Protein 8Y9P (pdb70)

B-factor: mean 31.63, std 10.91, range [15.31, 88.26]

Nearest PDB structures (foldseek):
  8y9p-assembly1_A  TM=1.005E+00  e=5.099E-40  Micromonospora sp.
  6b52-assembly1_A  TM=8.805E-01  e=5.343E-17  Schistosoma haematobium
  5tiz-assembly1_A  TM=8.814E-01  e=1.251E-15  Schistosoma japonicum
  6b4y-assembly1_A  TM=8.999E-01  e=2.438E-15  Schistosoma mansoni
  8e5q-assembly1_A  TM=9.042E-01  e=1.111E-14  Schistosoma mansoni

Sequence (195 aa):
TSMEVIGVGFGRTGTASLRDALNILGMGPTYHTKEILRDPARLADWQAAVGGADVDWDQVFAGYRSTVDWPAAAFWRELVERYPEAKVILTVRDPVQWHRSCMRTIFMAYRDRRFGAFNEIFDGVFRRHFGDGPIQDEKYAVEVFEKHVRDVQECVPAERLLVYRVSEGWPTLCKFLGVGVPIVAFPHDNDQDAF

Structure (mmCIF, N/CA/C/O backbone):
data_8Y9P
#
_entry.id   8Y9P
#
_cell.length_a   86.760
_cell.length_b   86.760
_cell.length_c   63.740
_cell.angle_alpha   90.00
_cell.angle_beta   90.00
_cell.angle_gamma   120.00
#
_symmetry.space_group_name_H-M   'P 65'
#
loop_
_entity.id
_entity.type
_entity.pdbx_description
1 polymer SgdX2
2 non-polymer GLYCEROL
3 non-polymer "ADENOSINE-3'-5'-DIPHOSPHATE"
4 water water
#
loop_
_atom_site.group_PDB
_atom_site.id
_atom_site.type_symbol
_atom_site.label_atom_id
_atom_site.label_alt_id
_atom_site.label_comp_id
_atom_site.label_asym_id
_atom_site.label_entity_id
_atom_site.label_seq_id
_atom_site.pdbx_PDB_ins_code
_atom_site.Cartn_x
_atom_site.Cartn_y
_atom_site.Cartn_z
_atom_site.occupancy
_atom_site.B_iso_or_equiv
_atom_site.auth_seq_id
_atom_site.auth_comp_id
_atom_site.auth_asym_id
_atom_site.auth_atom_id
_atom_site.pdbx_PDB_model_num
ATOM 1 N N . THR A 1 2 ? 29.794 23.137 -18.838 1.00 68.12 -1 THR A N 1
ATOM 2 C CA . THR A 1 2 ? 28.987 23.150 -17.618 1.00 64.25 -1 THR A CA 1
ATOM 3 C C . THR A 1 2 ? 29.764 23.630 -16.389 1.00 63.11 -1 THR A C 1
ATOM 4 O O . THR A 1 2 ? 29.160 23.917 -15.342 1.00 62.93 -1 THR A O 1
ATOM 8 N N . SER A 1 3 ? 31.093 23.704 -16.536 1.00 61.68 0 SER A N 1
ATOM 9 C CA . SER A 1 3 ? 32.030 23.997 -15.452 1.00 59.08 0 SER A CA 1
ATOM 10 C C . SER A 1 3 ? 32.211 22.766 -14.561 1.00 54.67 0 SER A C 1
ATOM 11 O O . SER A 1 3 ? 33.347 22.371 -14.293 1.00 56.13 0 SER A O 1
ATOM 14 N N . MET A 1 4 ? 31.121 22.148 -14.113 1.00 42.46 1 MET A N 1
ATOM 15 C CA . MET A 1 4 ? 31.172 20.943 -13.289 1.00 34.05 1 MET A CA 1
ATOM 16 C C . MET A 1 4 ? 30.780 19.727 -14.104 1.00 32.76 1 MET A C 1
ATOM 17 O O . MET A 1 4 ? 29.669 19.662 -14.627 1.00 30.91 1 MET A O 1
ATOM 22 N N . GLU A 1 5 ? 31.647 18.730 -14.142 1.00 25.23 2 GLU A N 1
ATOM 23 C CA . GLU A 1 5 ? 31.337 17.503 -14.855 1.00 25.98 2 GLU A CA 1
ATOM 24 C C . GLU A 1 5 ? 30.551 16.520 -14.003 1.00 22.38 2 GLU A C 1
ATOM 25 O O . GLU A 1 5 ? 29.583 15.941 -14.480 1.00 22.45 2 GLU A O 1
ATOM 31 N N . VAL A 1 6 ? 31.007 16.258 -12.772 1.00 21.59 3 VAL A N 1
ATOM 32 C CA . VAL A 1 6 ? 30.407 15.220 -11.928 1.00 19.68 3 VAL A CA 1
ATOM 33 C C . VAL A 1 6 ? 30.290 15.786 -10.528 1.00 19.26 3 VAL A C 1
ATOM 34 O O . VAL A 1 6 ? 31.269 16.317 -9.990 1.00 18.92 3 VAL A O 1
ATOM 38 N N . ILE A 1 7 ? 29.112 15.613 -9.908 1.00 18.98 4 ILE A N 1
ATOM 39 C CA . ILE A 1 7 ? 28.910 15.957 -8.500 1.00 17.47 4 ILE A CA 1
ATOM 40 C C . ILE A 1 7 ? 28.663 14.661 -7.742 1.00 18.63 4 ILE A C 1
ATOM 41 O O . ILE A 1 7 ? 27.643 13.983 -7.952 1.00 19.12 4 ILE A O 1
ATOM 46 N N . GLY A 1 8 ? 29.586 14.314 -6.849 1.00 18.29 5 GLY A N 1
ATOM 47 C CA . GLY A 1 8 ? 29.356 13.165 -5.968 1.00 17.66 5 GLY A CA 1
ATOM 48 C C . GLY A 1 8 ? 28.546 13.667 -4.782 1.00 18.40 5 GLY A C 1
ATOM 49 O O . GLY A 1 8 ? 28.840 14.726 -4.205 1.00 20.59 5 GLY A O 1
ATOM 50 N N . VAL A 1 9 ? 27.484 12.939 -4.452 1.00 15.31 6 VAL A N 1
ATOM 51 C CA . VAL A 1 9 ? 26.595 13.352 -3.375 1.00 15.90 6 VAL A CA 1
ATOM 52 C C . VAL A 1 9 ? 26.462 12.280 -2.314 1.00 18.82 6 VAL A C 1
ATOM 53 O O . VAL A 1 9 ? 25.683 12.439 -1.376 1.00 19.65 6 VAL A O 1
ATOM 57 N N . GLY A 1 10 ? 27.260 11.224 -2.405 1.00 17.87 7 GLY A N 1
ATOM 58 C CA . GLY A 1 10 ? 27.345 10.261 -1.313 1.00 17.72 7 GLY A CA 1
ATOM 59 C C . GLY A 1 10 ? 28.081 10.842 -0.110 1.00 17.28 7 GLY A C 1
ATOM 60 O O . GLY A 1 10 ? 28.911 11.752 -0.205 1.00 19.41 7 GLY A O 1
ATOM 61 N N . PHE A 1 11 ? 27.787 10.270 1.050 1.00 18.35 8 PHE A N 1
ATOM 62 C CA . PHE A 1 11 ? 28.449 10.679 2.279 1.00 19.12 8 PHE A CA 1
ATOM 63 C C . PHE A 1 11 ? 29.921 10.211 2.290 1.00 19.12 8 PHE A C 1
ATOM 64 O O . PHE A 1 11 ? 30.341 9.307 1.540 1.00 19.56 8 PHE A O 1
ATOM 72 N N . GLY A 1 12 ? 30.705 10.775 3.200 1.00 18.25 9 GLY A N 1
ATOM 73 C CA . GLY A 1 12 ? 32.022 10.218 3.455 1.00 18.80 9 GLY A CA 1
ATOM 74 C C . GLY A 1 12 ? 31.947 8.788 3.958 1.00 20.94 9 GLY A C 1
ATOM 75 O O . GLY A 1 12 ? 30.942 8.353 4.496 1.00 21.53 9 GLY A O 1
ATOM 76 N N . ARG A 1 13 ? 33.037 8.038 3.724 1.00 20.45 10 ARG A N 1
ATOM 77 C CA . ARG A 1 13 ? 33.143 6.589 4.051 1.00 21.30 10 ARG A CA 1
ATOM 78 C C . ARG A 1 13 ? 32.214 5.760 3.177 1.00 21.28 10 ARG A C 1
ATOM 79 O O . ARG A 1 13 ? 31.715 4.719 3.592 1.00 21.43 10 ARG A O 1
ATOM 87 N N . THR A 1 14 ? 32.031 6.168 1.930 1.00 19.12 11 THR A N 1
ATOM 88 C CA . THR A 1 14 ? 31.349 5.333 0.945 1.00 18.85 11 THR A CA 1
ATOM 89 C C . THR A 1 14 ? 32.222 5.100 -0.279 1.00 19.85 11 THR A C 1
ATOM 90 O O . THR A 1 14 ? 31.707 4.845 -1.363 1.00 20.19 11 THR A O 1
ATOM 94 N N . GLY A 1 15 ? 33.538 5.210 -0.128 1.00 19.06 12 GLY A N 1
ATOM 95 C CA . GLY A 1 15 ? 34.461 5.022 -1.237 1.00 19.29 12 GLY A CA 1
ATOM 96 C C . GLY A 1 15 ? 34.780 6.296 -1.996 1.00 21.16 12 GLY A C 1
ATOM 97 O O . GLY A 1 15 ? 35.156 6.215 -3.174 1.00 20.63 12 GLY A O 1
ATOM 98 N N . THR A 1 16 ? 34.622 7.463 -1.368 1.00 19.05 13 THR A N 1
ATOM 99 C CA . THR A 1 16 ? 34.805 8.726 -2.091 1.00 18.29 13 THR A CA 1
ATOM 100 C C . THR A 1 16 ? 36.267 8.979 -2.507 1.00 18.14 13 THR A C 1
ATOM 101 O O . THR A 1 16 ? 36.467 9.594 -3.561 1.00 18.75 13 THR A O 1
ATOM 105 N N . ALA A 1 17 ? 37.275 8.554 -1.734 1.00 19.36 14 ALA A N 1
ATOM 106 C CA . ALA A 1 17 ? 38.658 8.740 -2.198 1.00 21.23 14 ALA A CA 1
ATOM 107 C C . ALA A 1 17 ? 38.914 7.920 -3.458 1.00 21.94 14 ALA A C 1
ATOM 108 O O . ALA A 1 17 ? 39.544 8.404 -4.421 1.00 19.79 14 ALA A O 1
ATOM 110 N N . SER A 1 18 ? 38.413 6.688 -3.499 1.00 20.73 15 SER A N 1
ATOM 111 C CA . SER A 1 18 ? 38.557 5.895 -4.716 1.00 21.32 15 SER A CA 1
ATOM 112 C C . SER A 1 18 ? 37.802 6.515 -5.877 1.00 19.24 15 SER A C 1
ATOM 113 O O . SER A 1 18 ? 38.310 6.512 -7.012 1.00 20.41 15 SER A O 1
ATOM 116 N N . LEU A 1 19 ? 36.586 7.018 -5.634 1.00 19.55 16 LEU A N 1
ATOM 117 C CA . LEU A 1 19 ? 35.826 7.645 -6.714 1.00 18.56 16 LEU A CA 1
ATOM 118 C C . LEU A 1 19 ? 36.547 8.899 -7.218 1.00 20.15 16 LEU A C 1
ATOM 119 O O . LEU A 1 19 ? 36.577 9.155 -8.429 1.00 20.42 16 LEU A O 1
ATOM 124 N N . ARG A 1 20 ? 37.151 9.670 -6.299 1.00 19.57 17 ARG A N 1
ATOM 125 C CA . ARG A 1 20 ? 37.972 10.818 -6.700 1.00 19.13 17 ARG A CA 1
ATOM 126 C C . ARG A 1 20 ? 39.088 10.372 -7.643 1.00 21.38 17 ARG A C 1
ATOM 127 O O . ARG A 1 20 ? 39.271 10.941 -8.734 1.00 20.43 17 ARG A O 1
ATOM 135 N N . ASP A 1 21 ? 39.821 9.334 -7.249 1.00 20.24 18 ASP A N 1
ATOM 136 C CA . ASP A 1 21 ? 40.926 8.853 -8.076 1.00 21.15 18 ASP A CA 1
ATOM 137 C C . ASP A 1 21 ? 40.411 8.346 -9.413 1.00 21.67 18 ASP A C 1
ATOM 138 O O . ASP A 1 21 ? 41.044 8.554 -10.454 1.00 21.70 18 ASP A O 1
ATOM 143 N N . ALA A 1 22 ? 39.244 7.691 -9.402 1.00 19.94 19 ALA A N 1
ATOM 144 C CA . ALA A 1 22 ? 38.713 7.139 -10.646 1.00 21.04 19 ALA A CA 1
ATOM 145 C C . ALA A 1 22 ? 38.281 8.249 -11.592 1.00 20.38 19 ALA A C 1
ATOM 146 O O . ALA A 1 22 ? 38.594 8.204 -12.797 1.00 21.11 19 ALA A O 1
ATOM 148 N N . LEU A 1 23 ? 37.587 9.265 -11.059 1.00 18.96 20 LEU A N 1
ATOM 149 C CA . LEU A 1 23 ? 37.197 10.398 -11.889 1.00 18.88 20 LEU A CA 1
ATOM 150 C C . LEU A 1 23 ? 38.417 11.099 -12.448 1.00 20.66 20 LEU A C 1
ATOM 151 O O . LEU A 1 23 ? 38.424 11.502 -13.610 1.00 20.68 20 LEU A O 1
ATOM 156 N N . ASN A 1 24 ? 39.469 11.234 -11.628 1.00 19.04 21 ASN A N 1
ATOM 157 C CA . ASN A 1 24 ? 40.706 11.838 -12.134 1.00 20.02 21 ASN A CA 1
ATOM 158 C C . ASN A 1 24 ? 41.302 11.036 -13.282 1.00 23.38 21 ASN A C 1
ATOM 159 O O . ASN A 1 24 ? 41.760 11.622 -14.276 1.00 22.54 21 ASN A O 1
ATOM 164 N N . ILE A 1 25 ? 41.351 9.698 -13.147 1.00 22.22 22 ILE A N 1
ATOM 165 C CA . ILE A 1 25 ? 41.885 8.846 -14.214 1.00 24.66 22 ILE A CA 1
ATOM 166 C C . ILE A 1 25 ? 41.070 9.017 -15.488 1.00 24.16 22 ILE A C 1
ATOM 167 O O . ILE A 1 25 ? 41.619 9.014 -16.602 1.00 26.26 22 ILE A O 1
ATOM 172 N N . LEU A 1 26 ? 39.746 9.153 -15.342 1.00 22.64 23 LEU A N 1
ATOM 173 C CA . LEU A 1 26 ? 38.851 9.295 -16.485 1.00 25.13 23 LEU A CA 1
ATOM 174 C C . LEU A 1 26 ? 38.852 10.703 -17.075 1.00 26.78 23 LEU A C 1
ATOM 175 O O . LEU A 1 26 ? 38.128 10.943 -18.045 1.00 27.77 23 LEU A O 1
ATOM 180 N N . GLY A 1 27 ? 39.676 11.620 -16.573 1.00 23.98 24 GLY A N 1
ATOM 181 C CA . GLY A 1 27 ? 39.752 12.939 -17.174 1.00 25.24 24 GLY A CA 1
ATOM 182 C C . GLY A 1 27 ? 38.632 13.870 -16.787 1.00 24.17 24 GLY A C 1
ATOM 183 O O . GLY A 1 27 ? 38.427 14.892 -17.457 1.00 23.20 24 GLY A O 1
ATOM 184 N N . MET A 1 28 ? 37.932 13.551 -15.710 1.00 22.04 25 MET A N 1
ATOM 185 C CA . MET A 1 28 ? 36.797 14.318 -15.205 1.00 20.96 25 MET A CA 1
ATOM 186 C C . MET A 1 28 ? 37.215 15.261 -14.094 1.00 21.59 25 MET A C 1
ATOM 187 O O . MET A 1 28 ? 36.384 16.032 -13.574 1.00 21.24 25 MET A O 1
ATOM 192 N N . GLY A 1 29 ? 38.494 15.257 -13.744 1.00 19.92 26 GLY A N 1
ATOM 193 C CA . GLY A 1 29 ? 39.006 16.082 -12.689 1.00 19.47 26 GLY A CA 1
ATOM 194 C C . GLY A 1 29 ? 39.576 17.388 -13.201 1.00 20.80 26 GLY A C 1
ATOM 195 O O . GLY A 1 29 ? 39.374 17.784 -14.354 1.00 21.56 26 GLY A O 1
ATOM 196 N N . PRO A 1 30 ? 40.340 18.080 -12.359 1.00 20.72 27 PRO A N 1
ATOM 197 C CA . PRO A 1 30 ? 40.661 17.724 -10.964 1.00 21.08 27 PRO A CA 1
ATOM 198 C C . PRO A 1 30 ? 39.436 17.605 -10.108 1.00 19.33 27 PRO A C 1
ATOM 199 O O . PRO A 1 30 ? 38.459 18.367 -10.279 1.00 18.59 27 PRO A O 1
ATOM 203 N N . THR A 1 31 ? 39.437 16.671 -9.153 1.00 18.52 28 THR A N 1
ATOM 204 C CA . THR A 1 31 ? 38.252 16.354 -8.360 1.00 17.53 28 THR A CA 1
ATOM 205 C C . THR A 1 31 ? 38.416 16.874 -6.943 1.00 19.78 28 THR A C 1
ATOM 206 O O . THR A 1 31 ? 39.418 16.563 -6.290 1.00 20.78 28 THR A O 1
ATOM 210 N N . TYR A 1 32 ? 37.440 17.687 -6.490 1.00 18.09 29 TYR A N 1
ATOM 211 C CA . TYR A 1 32 ? 37.467 18.210 -5.123 1.00 20.77 29 TYR A CA 1
ATOM 212 C C . TYR A 1 32 ? 37.129 17.079 -4.155 1.00 19.83 29 TYR A C 1
ATOM 213 O O . TYR A 1 32 ? 36.407 16.142 -4.489 1.00 20.56 29 TYR A O 1
ATOM 222 N N . HIS A 1 33 ? 37.653 17.186 -2.931 1.00 22.36 30 HIS A N 1
ATOM 223 C CA . HIS A 1 33 ? 37.477 16.130 -1.928 1.00 23.41 30 HIS A CA 1
ATOM 224 C C . HIS A 1 33 ? 37.956 16.751 -0.623 1.00 24.73 30 HIS A C 1
ATOM 225 O O . HIS A 1 33 ? 38.660 17.747 -0.649 1.00 22.51 30 HIS A O 1
ATOM 232 N N . THR A 1 34 ? 37.634 16.118 0.528 1.00 25.11 31 THR A N 1
ATOM 233 C CA . THR A 1 34 ? 38.222 16.654 1.768 1.00 26.90 31 THR A CA 1
ATOM 234 C C . THR A 1 34 ? 39.751 16.718 1.691 1.00 29.12 31 THR A C 1
ATOM 235 O O . THR A 1 34 ? 40.367 17.647 2.233 1.00 30.36 31 THR A O 1
ATOM 239 N N . LYS A 1 35 ? 40.375 15.784 0.964 1.00 30.31 32 LYS A N 1
ATOM 240 C CA . LYS A 1 35 ? 41.826 15.843 0.778 1.00 30.53 32 LYS A CA 1
ATOM 241 C C . LYS A 1 35 ? 42.306 17.225 0.327 1.00 30.85 32 LYS A C 1
ATOM 242 O O . LYS A 1 35 ? 43.410 17.654 0.686 1.00 30.77 32 LYS A O 1
ATOM 248 N N . GLU A 1 36 ? 41.510 17.930 -0.499 1.00 30.36 33 GLU A N 1
ATOM 249 C CA . GLU A 1 36 ? 41.971 19.233 -0.984 1.00 31.11 33 GLU A CA 1
ATOM 250 C C . GLU A 1 36 ? 42.037 20.246 0.140 1.00 33.75 33 GLU A C 1
ATOM 251 O O . GLU A 1 36 ? 42.828 21.188 0.075 1.00 35.17 33 GLU A O 1
ATOM 257 N N . ILE A 1 37 ? 41.160 20.104 1.135 1.00 32.26 34 ILE A N 1
ATOM 258 C CA . ILE A 1 37 ? 41.176 20.985 2.297 1.00 32.29 34 ILE A CA 1
ATOM 259 C C . ILE A 1 37 ? 42.343 20.613 3.222 1.00 34.74 34 ILE A C 1
ATOM 260 O O . ILE A 1 37 ? 42.987 21.484 3.829 1.00 38.78 34 ILE A O 1
ATOM 265 N N . LEU A 1 38 ? 42.657 19.313 3.322 1.00 35.59 35 LEU A N 1
ATOM 266 C CA . LEU A 1 38 ? 43.826 18.898 4.101 1.00 37.99 35 LEU A CA 1
ATOM 267 C C . LEU A 1 38 ? 45.123 19.382 3.466 1.00 40.38 35 LEU A C 1
ATOM 268 O O . LEU A 1 38 ? 46.091 19.671 4.188 1.00 40.33 35 LEU A O 1
ATOM 273 N N . ARG A 1 39 ? 45.169 19.478 2.130 1.00 41.31 36 ARG A N 1
ATOM 274 C CA . ARG A 1 39 ? 46.340 20.038 1.457 1.00 42.87 36 ARG A CA 1
ATOM 275 C C . ARG A 1 39 ? 46.404 21.562 1.577 1.00 42.93 36 ARG A C 1
ATOM 276 O O . ARG A 1 39 ? 47.496 22.124 1.610 1.00 44.70 36 ARG A O 1
ATOM 284 N N . ASP A 1 40 ? 45.258 22.242 1.650 1.00 40.61 37 ASP A N 1
ATOM 285 C CA . ASP A 1 40 ? 45.203 23.704 1.687 1.00 41.94 37 ASP A CA 1
ATOM 286 C C . ASP A 1 40 ? 44.126 24.126 2.678 1.00 38.41 37 ASP A C 1
ATOM 287 O O . ASP A 1 40 ? 42.964 24.334 2.307 1.00 34.23 37 ASP A O 1
ATOM 292 N N . PRO A 1 41 ? 44.475 24.246 3.955 1.00 38.00 38 PRO A N 1
ATOM 293 C CA . PRO A 1 41 ? 43.451 24.502 4.985 1.00 38.38 38 PRO A CA 1
ATOM 294 C C . PRO A 1 41 ? 42.809 25.882 4.895 1.00 36.64 38 PRO A C 1
ATOM 295 O O . PRO A 1 41 ? 41.752 26.083 5.519 1.00 36.34 38 PRO A O 1
ATOM 299 N N . ALA A 1 42 ? 43.390 26.828 4.147 1.00 34.30 39 ALA A N 1
ATOM 300 C CA . ALA A 1 42 ? 42.701 28.079 3.884 1.00 35.90 39 ALA A CA 1
ATOM 301 C C . ALA A 1 42 ? 41.364 27.852 3.176 1.00 36.29 39 ALA A C 1
ATOM 302 O O . ALA A 1 42 ? 40.484 28.721 3.252 1.00 36.89 39 ALA A O 1
ATOM 304 N N . ARG A 1 43 ? 41.177 26.704 2.498 1.00 32.25 40 ARG A N 1
ATOM 305 C CA . ARG A 1 43 ? 39.876 26.471 1.849 1.00 31.15 40 ARG A CA 1
ATOM 306 C C . ARG A 1 43 ? 38.735 26.308 2.847 1.00 27.18 40 ARG A C 1
ATOM 307 O O . ARG A 1 43 ? 37.550 26.288 2.444 1.00 28.43 40 ARG A O 1
ATOM 315 N N . LEU A 1 44 ? 39.063 26.112 4.123 1.00 29.78 41 LEU A N 1
ATOM 316 C CA . LEU A 1 44 ? 38.019 25.977 5.129 1.00 28.29 41 LEU A CA 1
ATOM 317 C C . LEU A 1 44 ? 37.085 27.204 5.124 1.00 27.67 41 LEU A C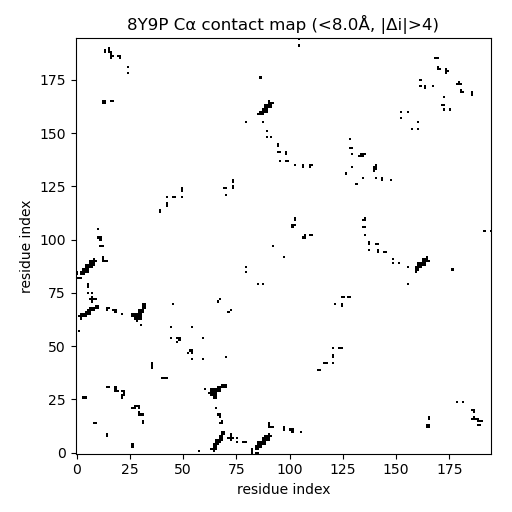 1
ATOM 318 O O . LEU A 1 44 ? 35.875 27.048 5.367 1.00 28.74 41 LEU A O 1
ATOM 323 N N . ALA A 1 45 ? 37.600 28.368 4.738 1.00 26.40 42 ALA A N 1
ATOM 324 C CA . ALA A 1 45 ? 36.812 29.614 4.776 1.00 27.09 42 ALA A CA 1
ATOM 325 C C . ALA A 1 45 ? 35.584 29.527 3.882 1.00 28.60 42 ALA A C 1
ATOM 326 O O . ALA A 1 45 ? 34.514 30.039 4.233 1.00 29.48 42 ALA A O 1
ATOM 328 N N . ASP A 1 46 ? 35.717 28.883 2.714 1.00 26.77 43 ASP A N 1
ATOM 329 C CA . ASP A 1 46 ? 34.575 28.748 1.815 1.00 27.08 43 ASP A CA 1
ATOM 330 C C . ASP A 1 46 ? 33.438 27.993 2.489 1.00 25.50 43 ASP A C 1
ATOM 331 O O . ASP A 1 46 ? 32.280 28.382 2.396 1.00 26.81 43 ASP A O 1
ATOM 336 N N . TRP A 1 47 ? 33.761 26.882 3.136 1.00 24.20 44 TRP A N 1
ATOM 337 C CA . TRP A 1 47 ? 32.739 26.023 3.748 1.00 23.94 44 TRP A CA 1
ATOM 338 C C . TRP A 1 47 ? 32.191 26.640 5.024 1.00 25.59 44 TRP A C 1
ATOM 339 O O . TRP A 1 47 ? 31.000 26.488 5.342 1.00 26.50 44 TRP A O 1
ATOM 350 N N . GLN A 1 48 ? 33.028 27.372 5.728 1.00 23.38 45 GLN A N 1
ATOM 351 C CA . GLN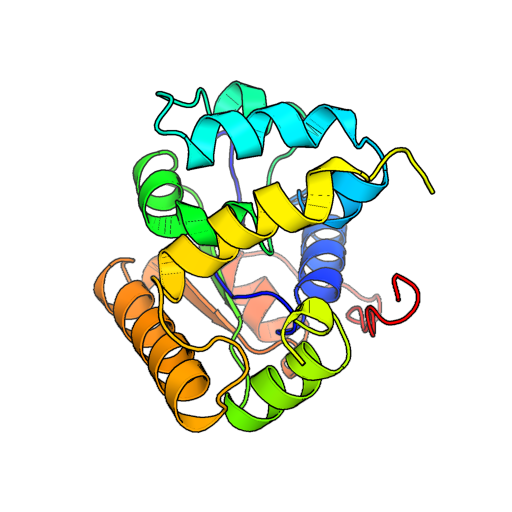 A 1 48 ? 32.534 28.091 6.891 1.00 27.53 45 GLN A CA 1
ATOM 352 C C . GLN A 1 48 ? 31.504 29.142 6.485 1.00 26.95 45 GLN A C 1
ATOM 353 O O . GLN A 1 48 ? 30.472 29.311 7.155 1.00 28.07 45 GLN A O 1
ATOM 359 N N . ALA A 1 49 ? 31.794 29.894 5.417 1.00 26.41 46 ALA A N 1
ATOM 360 C CA . ALA A 1 49 ? 30.817 30.833 4.893 1.00 25.97 46 ALA A CA 1
ATOM 361 C C . ALA A 1 49 ? 29.541 30.097 4.459 1.00 28.17 46 ALA A C 1
ATOM 362 O O . ALA A 1 49 ? 28.420 30.504 4.808 1.00 29.20 46 ALA A O 1
ATOM 364 N N . ALA A 1 50 ? 29.691 28.984 3.726 1.00 24.65 47 ALA A N 1
ATOM 365 C CA . ALA A 1 50 ? 28.501 28.311 3.200 1.00 27.56 47 ALA A CA 1
ATOM 366 C C . ALA A 1 50 ? 27.615 27.801 4.329 1.00 28.79 47 ALA A C 1
ATOM 367 O O . ALA A 1 50 ? 26.387 27.980 4.306 1.00 31.02 47 ALA A O 1
ATOM 369 N N . VAL A 1 51 ? 28.230 27.226 5.349 1.00 26.29 48 VAL A N 1
ATOM 370 C CA . VAL A 1 51 ? 27.464 26.701 6.487 1.00 29.63 48 VAL A CA 1
ATOM 371 C C . VAL A 1 51 ? 26.746 27.838 7.203 1.00 31.83 48 VAL A C 1
ATOM 372 O O . VAL A 1 51 ? 25.598 27.696 7.669 1.00 33.86 48 VAL A O 1
ATOM 376 N N . GLY A 1 52 ? 27.386 29.014 7.265 1.00 30.17 49 GLY A N 1
ATOM 377 C CA . GLY A 1 52 ? 26.815 30.175 7.897 1.00 32.02 49 GLY A CA 1
ATOM 378 C C . GLY A 1 52 ? 25.765 30.924 7.113 1.00 33.18 49 GLY A C 1
ATOM 379 O O . GLY A 1 52 ? 25.303 31.957 7.594 1.00 35.11 49 GLY A O 1
ATOM 380 N N . GLY A 1 53 ? 25.353 30.446 5.943 1.00 32.38 50 GLY A N 1
ATOM 381 C CA . GLY A 1 53 ? 24.277 31.095 5.216 1.00 35.13 50 GLY A CA 1
ATOM 382 C C . GLY A 1 53 ? 24.698 32.072 4.148 1.00 35.73 50 GLY A C 1
ATOM 383 O O . GLY A 1 53 ? 23.838 32.771 3.601 1.00 38.49 50 GLY A O 1
ATOM 384 N N . ALA A 1 54 ? 25.989 32.184 3.848 1.00 35.07 51 ALA A N 1
ATOM 385 C CA . ALA A 1 54 ? 26.404 33.106 2.807 1.00 35.47 51 ALA A CA 1
ATOM 386 C C . ALA A 1 54 ? 25.875 32.645 1.454 1.00 35.30 51 ALA A C 1
ATOM 387 O O . ALA A 1 54 ? 25.691 31.456 1.212 1.00 36.91 51 ALA A O 1
ATOM 389 N N . ASP A 1 55 ? 25.641 33.612 0.573 1.00 38.09 52 ASP A N 1
ATOM 390 C CA . ASP A 1 55 ? 25.327 33.327 -0.828 1.00 38.39 52 ASP A CA 1
ATOM 391 C C . ASP A 1 55 ? 26.640 32.962 -1.521 1.00 34.71 52 ASP A C 1
ATOM 392 O O . ASP A 1 55 ? 27.323 33.802 -2.084 1.00 38.41 52 ASP A O 1
ATOM 397 N N . VAL A 1 56 ? 26.985 31.685 -1.439 1.00 34.27 53 VAL A N 1
ATOM 398 C CA . VAL A 1 56 ? 28.236 31.131 -1.964 1.00 33.88 53 VAL A CA 1
ATOM 399 C C . VAL A 1 56 ? 28.367 31.346 -3.468 1.00 32.41 53 VAL A C 1
ATOM 400 O O . VAL A 1 56 ? 27.436 31.053 -4.222 1.00 32.70 53 VAL A O 1
ATOM 404 N N . ASP A 1 57 ? 29.542 31.787 -3.934 1.00 29.52 54 ASP A N 1
ATOM 405 C CA . ASP A 1 57 ? 29.824 31.721 -5.369 1.00 29.39 54 ASP A CA 1
ATOM 406 C C . ASP A 1 57 ? 30.505 30.387 -5.640 1.00 29.44 54 ASP A C 1
ATOM 407 O O . ASP A 1 57 ? 31.711 30.260 -5.456 1.00 26.51 54 ASP A O 1
ATOM 412 N N . TRP A 1 58 ? 29.732 29.393 -6.107 1.00 26.99 55 TRP A N 1
ATOM 413 C CA . TRP A 1 58 ? 30.290 28.045 -6.245 1.00 26.19 55 TRP A CA 1
ATOM 414 C C . TRP A 1 58 ? 31.382 27.994 -7.296 1.00 26.28 55 TRP A C 1
ATOM 415 O O . TRP A 1 58 ? 32.286 27.150 -7.220 1.00 24.86 55 TRP A O 1
ATOM 426 N N . ASP A 1 59 ? 31.322 28.862 -8.299 1.00 27.06 56 ASP A N 1
ATOM 427 C CA . ASP A 1 59 ? 32.403 28.872 -9.280 1.00 30.39 56 ASP A CA 1
ATOM 428 C C . ASP A 1 59 ? 33.737 29.274 -8.639 1.00 29.68 56 ASP A C 1
ATOM 429 O O . ASP A 1 59 ? 34.802 28.810 -9.069 1.00 29.12 56 ASP A O 1
ATOM 434 N N . GLN A 1 60 ? 33.701 30.129 -7.618 1.00 28.31 57 GLN A N 1
ATOM 435 C CA . GLN A 1 60 ? 34.921 30.452 -6.881 1.00 27.95 57 GLN A CA 1
ATOM 436 C C . GLN A 1 60 ? 35.313 29.326 -5.918 1.00 28.09 57 GLN A C 1
ATOM 437 O O . GLN A 1 60 ? 36.499 28.983 -5.810 1.00 27.49 57 GLN A O 1
ATOM 443 N N . VAL A 1 61 ? 34.343 28.718 -5.223 1.00 24.07 58 VAL A N 1
ATOM 444 C CA . VAL A 1 61 ? 34.680 27.611 -4.321 1.00 24.04 58 VAL A CA 1
ATOM 445 C C . VAL A 1 61 ? 35.409 26.510 -5.066 1.00 24.22 58 VAL A C 1
ATOM 446 O O . VAL A 1 61 ? 36.356 25.901 -4.540 1.00 21.41 58 VAL A O 1
ATOM 450 N N . PHE A 1 62 ? 34.915 26.169 -6.263 1.00 22.15 59 PHE A N 1
ATOM 451 C CA . PHE A 1 62 ? 35.464 25.070 -7.049 1.00 20.12 59 PHE A CA 1
ATOM 452 C C . PHE A 1 62 ? 36.416 25.537 -8.148 1.00 24.88 59 PHE A C 1
ATOM 453 O O . PHE A 1 62 ? 36.715 24.762 -9.059 1.00 22.94 59 PHE A O 1
ATOM 461 N N . ALA A 1 63 ? 36.915 26.762 -8.086 1.00 22.43 60 ALA A N 1
ATOM 462 C CA . ALA A 1 63 ? 37.849 27.196 -9.125 1.00 26.60 60 ALA A CA 1
ATOM 463 C C . ALA A 1 63 ? 39.039 26.248 -9.196 1.00 27.95 60 ALA A C 1
ATOM 464 O O . ALA A 1 63 ? 39.636 25.928 -8.173 1.00 27.36 60 ALA A O 1
ATOM 466 N N . GLY A 1 64 ? 39.383 25.813 -10.407 1.00 26.24 61 GLY A N 1
ATOM 467 C CA . GLY A 1 64 ? 40.439 24.833 -10.613 1.00 27.19 61 GLY A CA 1
ATOM 468 C C . GLY A 1 64 ? 39.985 23.387 -10.613 1.00 25.57 61 GLY A C 1
ATOM 469 O O . GLY A 1 64 ? 40.806 22.495 -10.917 1.00 24.39 61 GLY A O 1
ATOM 470 N N . TYR A 1 65 ? 38.718 23.116 -10.296 1.00 19.89 62 TYR A N 1
ATOM 471 C CA . TYR A 1 65 ? 38.211 21.743 -10.194 1.00 20.31 62 TYR A CA 1
ATOM 472 C C . TYR A 1 65 ? 37.042 21.558 -11.142 1.00 22.57 62 TYR A C 1
ATOM 473 O O . TYR A 1 65 ? 36.309 22.524 -11.457 1.00 23.73 62 TYR A O 1
ATOM 482 N N . ARG A 1 66 ? 36.932 20.338 -11.678 1.00 17.44 63 ARG A N 1
ATOM 483 C CA . ARG A 1 66 ? 35.849 20.014 -12.597 1.00 21.63 63 ARG A CA 1
ATOM 484 C C . ARG A 1 66 ? 34.880 18.970 -12.071 1.00 21.02 63 ARG A C 1
ATOM 485 O O . ARG A 1 66 ? 33.841 18.741 -12.721 1.00 21.69 63 ARG A O 1
ATOM 493 N N . SER A 1 67 ? 35.173 18.326 -10.935 1.00 17.16 64 SER A N 1
ATOM 494 C CA . SER A 1 67 ? 34.255 17.421 -10.267 1.00 17.64 64 SER A CA 1
ATOM 495 C C . SER A 1 67 ? 34.431 17.602 -8.775 1.00 17.76 64 SER A C 1
ATOM 496 O O . SER A 1 67 ? 35.390 18.236 -8.311 1.00 17.48 64 SER A O 1
ATOM 499 N N . THR A 1 68 ? 33.489 17.039 -8.025 1.00 17.60 65 THR A N 1
ATOM 500 C CA . THR A 1 68 ? 33.619 17.043 -6.563 1.00 17.23 65 THR A CA 1
ATOM 501 C C . THR A 1 68 ? 33.036 15.749 -6.031 1.00 18.57 65 THR A C 1
ATOM 502 O O . THR A 1 68 ? 32.020 15.276 -6.554 1.00 19.61 65 THR A O 1
ATOM 506 N N . VAL A 1 69 ? 33.646 15.216 -4.991 1.00 17.62 66 VAL A N 1
ATOM 507 C CA . VAL A 1 69 ? 33.055 14.125 -4.222 1.00 18.17 66 VAL A CA 1
ATOM 508 C C . VAL A 1 69 ? 33.256 14.413 -2.740 1.00 18.04 66 VAL A C 1
ATOM 509 O O . VAL A 1 69 ? 34.006 15.314 -2.353 1.00 20.87 66 VAL A O 1
ATOM 513 N N . ASP A 1 70 ? 32.537 13.641 -1.911 1.00 17.70 67 ASP A N 1
ATOM 514 C CA . ASP A 1 70 ? 32.730 13.643 -0.456 1.00 18.44 67 ASP A CA 1
ATOM 515 C C . ASP A 1 70 ? 32.017 14.817 0.202 1.00 19.26 67 ASP A C 1
ATOM 516 O O . ASP A 1 70 ? 31.566 15.768 -0.455 1.00 19.12 67 ASP A O 1
ATOM 521 N N . TRP A 1 71 ? 31.936 14.778 1.523 1.00 17.88 68 TRP A N 1
ATOM 522 C CA . TRP A 1 71 ? 31.804 16.010 2.254 1.00 19.20 68 TRP A CA 1
ATOM 523 C C . TRP A 1 71 ? 33.056 16.857 2.018 1.00 19.18 68 TRP A C 1
ATOM 524 O O . TRP A 1 71 ? 34.131 16.325 1.694 1.00 20.62 68 TRP A O 1
ATOM 535 N N . PRO A 1 72 ? 32.953 18.187 2.140 1.00 18.64 69 PRO A N 1
ATOM 536 C CA . PRO A 1 72 ? 31.785 18.931 2.604 1.00 19.04 69 PRO A CA 1
ATOM 537 C C . PRO A 1 72 ? 30.810 19.150 1.502 1.00 19.74 69 PRO A C 1
ATOM 538 O O . PRO A 1 72 ? 29.662 19.475 1.825 1.00 18.53 69 PRO A O 1
ATOM 542 N N . ALA A 1 73 ? 31.181 19.019 0.222 1.00 18.21 70 ALA A N 1
ATOM 543 C CA . ALA A 1 73 ? 30.228 19.443 -0.811 1.00 19.62 70 ALA A CA 1
ATOM 544 C C . ALA A 1 73 ? 28.951 18.617 -0.816 1.00 19.28 70 ALA A C 1
ATOM 545 O O . ALA A 1 73 ? 27.888 19.121 -1.192 1.00 19.63 70 ALA A O 1
ATOM 547 N N . ALA A 1 74 ? 28.999 17.361 -0.367 1.00 18.78 71 ALA A N 1
ATOM 548 C CA . ALA A 1 74 ? 27.780 16.568 -0.324 1.00 18.14 71 ALA A CA 1
ATOM 549 C C . ALA A 1 74 ? 26.725 17.150 0.626 1.00 17.77 71 ALA A C 1
ATOM 550 O O . ALA A 1 74 ? 25.533 16.868 0.446 1.00 19.01 71 ALA A O 1
ATOM 552 N N . ALA A 1 75 ? 27.105 17.968 1.606 1.00 17.50 72 ALA A N 1
ATOM 553 C CA . ALA A 1 75 ? 26.109 18.595 2.463 1.00 19.48 72 ALA A CA 1
ATOM 554 C C . ALA A 1 75 ? 25.404 19.738 1.772 1.00 20.17 72 ALA A C 1
ATOM 555 O O . ALA A 1 75 ? 24.430 20.281 2.331 1.00 19.64 72 ALA A O 1
ATOM 557 N N . PHE A 1 76 ? 25.867 20.113 0.579 1.00 18.72 73 PHE A N 1
ATOM 558 C CA . PHE A 1 76 ? 25.228 21.146 -0.224 1.00 20.51 73 PHE A CA 1
ATOM 559 C C . PHE A 1 76 ? 24.733 20.538 -1.537 1.00 19.90 73 PHE A C 1
ATOM 560 O O . PHE A 1 76 ? 24.679 21.197 -2.582 1.00 19.34 73 PHE A O 1
ATOM 568 N N . TRP A 1 77 ? 24.396 19.256 -1.504 1.00 18.70 74 TRP A N 1
ATOM 569 C CA . TRP A 1 77 ? 24.073 18.570 -2.758 1.00 20.53 74 TRP A CA 1
ATOM 570 C C . TRP A 1 77 ? 22.889 19.196 -3.483 1.00 20.90 74 TRP A C 1
ATOM 571 O O . TRP A 1 77 ? 22.929 19.328 -4.713 1.00 21.06 74 TRP A O 1
ATOM 582 N N . ARG A 1 78 ? 21.821 19.602 -2.771 1.00 21.36 75 ARG A N 1
ATOM 583 C CA . ARG A 1 78 ? 20.682 20.185 -3.494 1.00 22.60 75 ARG A CA 1
ATOM 584 C C . ARG A 1 78 ? 21.081 21.471 -4.180 1.00 24.07 75 ARG A C 1
ATOM 585 O O . ARG A 1 78 ? 20.636 21.762 -5.307 1.00 23.17 75 ARG A O 1
ATOM 593 N N . GLU A 1 79 ? 21.870 22.300 -3.471 1.00 21.48 76 GLU A N 1
ATOM 594 C CA . GLU A 1 79 ? 22.324 23.553 -4.038 1.00 22.99 76 GLU A CA 1
ATOM 595 C C . GLU A 1 79 ? 23.148 23.288 -5.283 1.00 22.06 76 GLU A C 1
ATOM 596 O O . GLU A 1 79 ? 23.024 24.019 -6.285 1.00 23.29 76 GLU A O 1
ATOM 602 N N . LEU A 1 80 ? 24.035 22.270 -5.216 1.00 21.45 77 LEU A N 1
ATOM 603 C CA . LEU A 1 80 ? 24.961 22.078 -6.314 1.00 20.33 77 LEU A CA 1
ATOM 604 C C . LEU A 1 80 ? 24.266 21.432 -7.509 1.00 22.51 77 LEU A C 1
ATOM 605 O O . LEU A 1 80 ? 24.582 21.764 -8.657 1.00 21.06 77 LEU A O 1
ATOM 610 N N . VAL A 1 81 ? 23.321 20.509 -7.263 1.00 21.67 78 VAL A N 1
ATOM 611 C CA . VAL A 1 81 ? 22.563 19.940 -8.375 1.00 23.70 78 VAL A CA 1
ATOM 612 C C . VAL A 1 81 ? 21.758 21.019 -9.074 1.00 25.83 78 VAL A C 1
ATOM 613 O O . VAL A 1 81 ? 21.643 21.043 -10.313 1.00 26.45 78 VAL A O 1
ATOM 617 N N . GLU A 1 82 ? 21.209 21.978 -8.306 1.00 22.68 79 GLU A N 1
ATOM 618 C CA . GLU A 1 82 ? 20.488 23.072 -8.939 1.00 26.49 79 GLU A CA 1
ATOM 619 C C . GLU A 1 82 ? 21.430 24.017 -9.683 1.00 26.88 79 GLU A C 1
ATOM 620 O O . GLU A 1 82 ? 21.110 24.486 -10.773 1.00 27.68 79 GLU A O 1
ATOM 626 N N . ARG A 1 83 ? 22.616 24.280 -9.123 1.00 23.67 80 ARG A N 1
ATOM 627 C CA . ARG A 1 83 ? 23.552 25.246 -9.709 1.00 26.37 80 ARG A CA 1
ATOM 628 C C . ARG A 1 83 ? 24.175 24.723 -11.005 1.00 27.55 80 ARG A C 1
ATOM 629 O O . ARG A 1 83 ? 24.458 25.504 -11.921 1.00 26.97 80 ARG A O 1
ATOM 637 N N . TYR A 1 84 ? 24.430 23.416 -11.076 1.00 24.57 81 TYR A N 1
ATOM 638 C CA . TYR A 1 84 ? 25.091 22.759 -12.206 1.00 24.86 81 TYR A CA 1
ATOM 639 C C . TYR A 1 84 ? 24.151 21.698 -12.784 1.00 25.86 81 TYR A C 1
ATOM 640 O O . TYR A 1 84 ? 24.364 20.490 -12.614 1.00 24.27 81 TYR A O 1
ATOM 649 N N . PRO A 1 85 ? 23.084 22.121 -13.465 1.00 25.31 82 PRO A N 1
ATOM 650 C CA . PRO A 1 85 ? 22.079 21.147 -13.926 1.00 29.53 82 PRO A CA 1
ATOM 651 C C . PRO A 1 85 ? 22.558 20.213 -15.014 1.00 30.34 82 PRO A C 1
ATOM 652 O O . PRO A 1 85 ? 21.854 19.232 -15.302 1.00 32.13 82 PRO A O 1
ATOM 656 N N . GLU A 1 86 ? 23.674 20.507 -15.668 1.00 28.83 83 GLU A N 1
ATOM 657 C CA . GLU A 1 86 ? 24.203 19.582 -16.657 1.00 31.52 83 GLU A CA 1
ATOM 658 C C . GLU A 1 86 ? 25.221 18.609 -16.062 1.00 28.92 83 GLU A C 1
ATOM 659 O O . GLU A 1 86 ? 25.669 17.689 -16.758 1.00 29.53 83 GLU A O 1
ATOM 665 N N . ALA A 1 87 ? 25.602 18.769 -14.806 1.00 25.67 84 ALA A N 1
ATOM 666 C CA . ALA A 1 87 ? 26.549 17.815 -14.237 1.00 24.42 84 ALA A CA 1
ATOM 667 C C . ALA A 1 87 ? 25.892 16.471 -14.001 1.00 25.64 84 ALA A C 1
ATOM 668 O O . ALA A 1 87 ? 24.725 16.378 -13.592 1.00 24.31 84 ALA A O 1
ATOM 670 N N . LYS A 1 88 ? 26.677 15.411 -14.170 1.00 22.22 85 LYS A N 1
ATOM 671 C CA . LYS A 1 88 ? 26.197 14.081 -13.790 1.00 20.97 85 LYS A CA 1
ATOM 672 C C . LYS A 1 88 ? 26.330 13.933 -12.285 1.00 21.71 85 LYS A C 1
ATOM 673 O O . LYS A 1 88 ? 27.215 14.540 -11.669 1.00 22.09 85 LYS A O 1
ATOM 679 N N . VAL A 1 89 ? 25.416 13.189 -11.675 1.00 20.64 86 VAL A N 1
ATOM 680 C CA . VAL A 1 89 ? 25.392 13.066 -10.219 1.00 19.14 86 VAL A CA 1
ATOM 681 C C . VAL A 1 89 ? 25.675 11.617 -9.857 1.00 19.22 86 VAL A C 1
ATOM 682 O O . VAL A 1 89 ? 25.033 10.706 -10.396 1.00 20.30 86 VAL A O 1
ATOM 686 N N . ILE A 1 90 ? 26.620 11.380 -8.934 1.00 18.61 87 ILE A N 1
ATOM 687 C CA . ILE A 1 90 ? 26.884 10.005 -8.496 1.00 19.35 87 ILE A CA 1
ATOM 688 C C . ILE A 1 90 ? 26.610 9.910 -7.012 1.00 19.73 87 ILE A C 1
ATOM 689 O O . ILE A 1 90 ? 27.251 10.604 -6.213 1.00 18.54 87 ILE A O 1
ATOM 694 N N . LEU A 1 91 ? 25.658 9.073 -6.647 1.00 19.14 88 LEU A N 1
ATOM 695 C CA . LEU A 1 91 ? 25.391 8.771 -5.243 1.00 18.69 88 LEU A CA 1
ATOM 696 C C . LEU A 1 91 ? 26.095 7.463 -4.883 1.00 19.05 88 LEU A C 1
ATOM 697 O O . LEU A 1 91 ? 25.663 6.391 -5.296 1.00 20.37 88 LEU A O 1
ATOM 702 N N . THR A 1 92 ? 27.176 7.540 -4.115 1.00 18.24 89 THR A N 1
ATOM 703 C CA . THR A 1 92 ? 27.783 6.298 -3.626 1.00 17.84 89 THR A CA 1
ATOM 704 C C . THR A 1 92 ? 27.023 5.816 -2.405 1.00 19.53 89 THR A C 1
ATOM 705 O O . THR A 1 92 ? 26.662 6.609 -1.528 1.00 19.88 89 THR A O 1
ATOM 709 N N . VAL A 1 93 ? 26.788 4.501 -2.362 1.00 20.16 90 VAL A N 1
ATOM 710 C CA . VAL A 1 93 ? 26.041 3.913 -1.268 1.00 20.54 90 VAL A CA 1
ATOM 711 C C . VAL A 1 93 ? 26.845 2.754 -0.714 1.00 21.33 90 VAL A C 1
ATOM 712 O O . VAL A 1 93 ? 27.837 2.308 -1.297 1.00 21.26 90 VAL A O 1
ATOM 716 N N . ARG A 1 94 ? 26.358 2.245 0.417 1.00 21.31 91 ARG A N 1
ATOM 717 C CA . ARG A 1 94 ? 27.020 1.208 1.208 1.00 24.11 91 ARG A CA 1
ATOM 718 C C . ARG A 1 94 ? 25.981 0.663 2.179 1.00 23.85 91 ARG A C 1
ATOM 719 O O . ARG A 1 94 ? 25.014 1.356 2.484 1.00 24.53 91 ARG A O 1
ATOM 727 N N . ASP A 1 95 ? 26.211 -0.548 2.703 1.00 24.14 92 ASP A N 1
ATOM 728 C CA . ASP A 1 95 ? 25.432 -0.992 3.859 1.00 26.79 92 ASP A CA 1
ATOM 729 C C . ASP A 1 95 ? 25.478 0.117 4.914 1.00 26.09 92 ASP A C 1
ATOM 730 O O . ASP A 1 95 ? 26.575 0.463 5.370 1.00 24.79 92 ASP A O 1
ATOM 735 N N . PRO A 1 96 ? 24.338 0.700 5.312 1.00 25.07 93 PRO A N 1
ATOM 736 C CA . PRO A 1 96 ? 24.420 1.866 6.221 1.00 25.48 93 PRO A CA 1
ATOM 737 C C . PRO A 1 96 ? 24.970 1.514 7.592 1.00 25.77 93 PRO A C 1
ATOM 738 O O . PRO A 1 96 ? 25.543 2.400 8.242 1.00 24.21 93 PRO A O 1
ATOM 742 N N . VAL A 1 97 ? 24.803 0.268 8.059 1.00 25.33 94 VAL A N 1
ATOM 743 C CA . VAL A 1 97 ? 25.380 -0.125 9.340 1.00 26.83 94 VAL A CA 1
ATOM 744 C C . VAL A 1 97 ? 26.897 -0.194 9.223 1.00 26.87 94 VAL A C 1
ATOM 745 O O . VAL A 1 97 ? 27.616 0.284 10.093 1.00 25.81 94 VAL A O 1
ATOM 749 N N . GLN A 1 98 ? 27.411 -0.789 8.136 1.00 25.81 95 GLN A N 1
ATOM 750 C CA . GLN A 1 98 ? 28.857 -0.782 7.895 1.00 26.00 95 GLN A CA 1
ATOM 751 C C . GLN A 1 98 ? 29.382 0.641 7.781 1.00 26.29 95 GLN A C 1
ATOM 752 O O . GLN A 1 98 ? 30.475 0.951 8.280 1.00 26.33 95 GLN A O 1
ATOM 758 N N . TRP A 1 99 ? 28.651 1.483 7.065 1.00 21.93 96 TRP A N 1
ATOM 759 C CA . TRP A 1 99 ? 29.034 2.886 6.926 1.00 22.54 96 TRP A CA 1
ATOM 760 C C . TRP A 1 99 ? 29.198 3.540 8.296 1.00 23.72 96 TRP A C 1
ATOM 761 O O . TRP A 1 99 ? 30.234 4.163 8.588 1.00 22.75 96 TRP A O 1
ATOM 772 N N . HIS A 1 100 ? 28.189 3.402 9.164 1.00 24.20 97 HIS A N 1
ATOM 773 C CA . HIS A 1 100 ? 28.269 4.139 10.421 1.00 25.05 97 HIS A CA 1
ATOM 774 C C . HIS A 1 100 ? 29.399 3.605 11.287 1.00 27.88 97 HIS A C 1
ATOM 775 O O . HIS A 1 100 ? 30.098 4.374 11.965 1.00 26.02 97 HIS A O 1
ATOM 782 N N . ARG A 1 101 ? 29.599 2.292 11.269 1.00 26.61 98 ARG A N 1
ATOM 783 C CA . ARG A 1 101 ? 30.676 1.716 12.061 1.00 29.48 98 ARG A CA 1
ATOM 784 C C . ARG A 1 101 ? 32.031 2.204 11.548 1.00 29.30 98 ARG A C 1
ATOM 785 O O . ARG A 1 101 ? 32.944 2.465 12.341 1.00 31.99 98 ARG A O 1
ATOM 793 N N . SER A 1 102 ? 32.175 2.366 10.235 1.00 27.63 99 SER A N 1
ATOM 794 C CA . SER A 1 102 ? 33.412 2.936 9.712 1.00 27.44 99 SER A CA 1
ATOM 795 C C . SER A 1 102 ? 33.563 4.395 10.128 1.00 29.39 99 SER A C 1
ATOM 796 O O . SER A 1 102 ? 34.648 4.828 10.529 1.00 30.52 99 SER A O 1
ATOM 799 N N . CYS A 1 103 ? 32.486 5.163 10.042 1.00 25.53 100 CYS A N 1
ATOM 800 C CA . CYS A 1 103 ? 32.547 6.561 10.475 1.00 27.44 100 CYS A CA 1
ATOM 801 C C . CYS A 1 103 ? 32.978 6.687 11.927 1.00 29.80 100 CYS A C 1
ATOM 802 O O . CYS A 1 103 ? 33.752 7.592 12.269 1.00 29.08 100 CYS A O 1
ATOM 805 N N . MET A 1 104 ? 32.449 5.839 12.811 1.00 28.05 101 MET A N 1
ATOM 806 C CA . MET A 1 104 ? 32.781 5.994 14.223 1.00 29.92 101 MET A CA 1
ATOM 807 C C . MET A 1 104 ? 34.253 5.733 14.495 1.00 33.89 101 MET A C 1
ATOM 808 O O . MET A 1 104 ? 34.778 6.187 15.517 1.00 36.14 101 MET A O 1
ATOM 813 N N . ARG A 1 105 ? 34.938 5.041 13.597 1.00 31.34 102 ARG A N 1
ATOM 814 C CA . ARG A 1 105 ? 36.362 4.793 13.771 1.00 36.52 102 ARG A CA 1
ATOM 815 C C . ARG A 1 105 ? 37.206 5.843 13.069 1.00 34.97 102 ARG A C 1
ATOM 816 O O . ARG A 1 105 ? 38.432 5.841 13.234 1.00 38.63 102 ARG A O 1
ATOM 824 N N . THR A 1 106 ? 36.579 6.733 12.306 1.00 34.75 103 THR A N 1
ATOM 825 C CA . THR A 1 106 ? 37.294 7.708 11.495 1.00 34.13 103 THR A CA 1
ATOM 826 C C . THR A 1 106 ? 36.670 9.103 11.621 1.00 35.32 103 THR A C 1
ATOM 827 O O . THR A 1 106 ? 36.955 9.814 12.593 1.00 36.25 103 THR A O 1
ATOM 831 N N . ILE A 1 107 ? 35.806 9.499 10.675 1.00 31.29 104 ILE A N 1
ATOM 832 C CA . ILE A 1 107 ? 35.388 10.910 10.600 1.00 30.53 104 ILE A CA 1
ATOM 833 C C . ILE A 1 107 ? 34.442 11.345 11.725 1.00 31.21 104 ILE A C 1
ATOM 834 O O . ILE A 1 107 ? 34.304 12.553 11.963 1.00 30.25 104 ILE A O 1
ATOM 839 N N . PHE A 1 108 ? 33.756 10.420 12.401 1.00 28.76 105 PHE A N 1
ATOM 840 C CA . PHE A 1 108 ? 32.886 10.770 13.516 1.00 31.01 105 PHE A CA 1
ATOM 841 C C . PHE A 1 108 ? 33.522 10.432 14.858 1.00 33.15 105 PHE A C 1
ATOM 842 O O . PHE A 1 108 ? 32.826 10.353 15.880 1.00 35.08 105 PHE A O 1
ATOM 850 N N . MET A 1 109 ? 34.832 10.200 14.872 1.00 33.49 106 MET A N 1
ATOM 851 C CA . MET A 1 109 ? 35.485 9.800 16.115 1.00 37.82 106 MET A CA 1
ATOM 852 C C . MET A 1 109 ? 35.221 10.796 17.239 1.00 41.10 106 MET A C 1
ATOM 853 O O . MET A 1 109 ? 35.088 10.397 18.405 1.00 43.38 106 MET A O 1
ATOM 858 N N . ALA A 1 110 ? 35.105 12.081 16.907 1.00 39.07 107 ALA A N 1
ATOM 859 C CA . ALA A 1 110 ? 34.897 13.108 17.925 1.00 41.24 107 ALA A CA 1
ATOM 860 C C . ALA A 1 110 ? 33.581 12.934 18.673 1.00 41.14 107 ALA A C 1
ATOM 861 O O . ALA A 1 110 ? 33.436 13.447 19.790 1.00 43.88 107 ALA A O 1
ATOM 863 N N . TYR A 1 111 ? 32.619 12.234 18.087 1.00 39.63 108 TYR A N 1
ATOM 864 C CA . TYR A 1 111 ? 31.298 12.120 18.671 1.00 39.14 108 TYR A CA 1
ATOM 865 C C . TYR A 1 111 ? 31.157 10.893 19.566 1.00 44.07 108 TYR A C 1
ATOM 866 O O . TYR A 1 111 ? 30.077 10.684 20.129 1.00 44.18 108 TYR A O 1
ATOM 875 N N . ARG A 1 112 ? 32.229 10.114 19.725 1.00 46.88 109 ARG A N 1
ATOM 876 C CA . ARG A 1 112 ? 32.326 8.989 20.669 1.00 51.79 109 ARG A CA 1
ATOM 877 C C . ARG A 1 112 ? 31.073 8.110 20.751 1.00 55.45 109 ARG A C 1
ATOM 878 O O . ARG A 1 112 ? 30.850 7.416 21.761 1.00 59.60 109 ARG A O 1
ATOM 886 N N . ASP A 1 132 ? 48.081 18.888 12.798 1.00 66.30 129 ASP A N 1
ATOM 887 C CA . ASP A 1 132 ? 48.814 20.063 13.256 1.00 65.49 129 ASP A CA 1
ATOM 888 C C . ASP A 1 132 ? 47.858 21.238 13.523 1.00 61.70 129 ASP A C 1
ATOM 889 O O . ASP A 1 132 ? 46.650 21.132 13.285 1.00 57.79 129 ASP A O 1
ATOM 894 N N . ARG A 1 133 ? 48.397 22.355 14.033 1.00 58.90 130 ARG A N 1
ATOM 895 C CA . ARG A 1 133 ? 47.519 23.447 14.448 1.00 53.85 130 ARG A CA 1
ATOM 896 C C . ARG A 1 133 ? 46.828 24.141 13.278 1.00 49.85 130 ARG A C 1
ATOM 897 O O . ARG A 1 133 ? 45.894 24.931 13.517 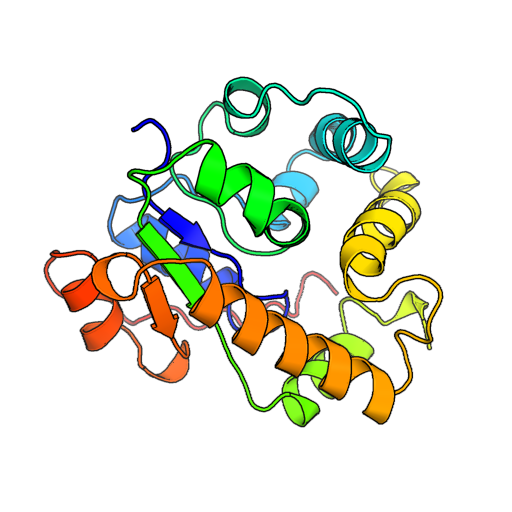1.00 45.93 130 ARG A O 1
ATOM 905 N N . ARG A 1 134 ? 47.209 23.836 12.026 1.00 49.32 131 ARG A N 1
ATOM 906 C CA . ARG A 1 134 ? 46.516 24.441 10.899 1.00 44.81 131 ARG A CA 1
ATOM 907 C C . ARG A 1 134 ? 45.087 23.957 10.783 1.00 44.82 131 ARG A C 1
ATOM 908 O O . ARG A 1 134 ? 44.334 24.515 9.984 1.00 40.99 131 ARG A O 1
ATOM 916 N N . PHE A 1 135 ? 44.688 22.935 11.551 1.00 45.84 132 PHE A N 1
ATOM 917 C CA . PHE A 1 135 ? 43.327 22.415 11.489 1.00 41.31 132 PHE A CA 1
ATOM 918 C C . PHE A 1 135 ? 42.515 22.727 12.747 1.00 39.34 132 PHE A C 1
ATOM 919 O O . PHE A 1 135 ? 41.524 22.040 13.026 1.00 37.53 132 PHE A O 1
ATOM 927 N N . GLY A 1 136 ? 42.875 23.798 13.473 1.00 39.05 133 GLY A N 1
ATOM 928 C CA . GLY A 1 136 ? 42.125 24.164 14.671 1.00 39.43 133 GLY A CA 1
ATOM 929 C C . GLY A 1 136 ? 40.632 24.364 14.448 1.00 37.58 133 GLY A C 1
ATOM 930 O O . GLY A 1 136 ? 39.815 24.024 15.306 1.00 39.74 133 GLY A O 1
ATOM 931 N N . ALA A 1 137 ? 40.249 24.943 13.311 1.00 34.98 134 ALA A N 1
ATOM 932 C CA . ALA A 1 137 ? 38.844 25.244 13.027 1.00 34.10 134 ALA A CA 1
ATOM 933 C C . ALA A 1 137 ? 38.109 24.108 12.351 1.00 31.63 134 ALA A C 1
ATOM 934 O O . ALA A 1 137 ? 36.895 24.219 12.099 1.00 31.02 134 ALA A O 1
ATOM 936 N N . PHE A 1 138 ? 38.811 23.020 12.035 1.00 31.09 135 PHE A N 1
ATOM 937 C CA . PHE A 1 138 ? 38.254 21.994 11.171 1.00 30.86 135 PHE A CA 1
ATOM 938 C C . PHE A 1 138 ? 37.031 21.331 11.798 1.00 30.78 135 PHE A C 1
ATOM 939 O O . PHE A 1 138 ? 35.988 21.189 11.142 1.00 28.38 135 PHE A O 1
ATOM 947 N N . ASN A 1 139 ? 37.130 20.921 13.064 1.00 29.56 136 ASN A N 1
ATOM 948 C CA . ASN A 1 139 ? 36.062 20.101 13.638 1.00 30.18 136 ASN A CA 1
ATOM 949 C C . ASN A 1 139 ? 34.767 20.891 13.784 1.00 28.67 136 ASN A C 1
ATOM 950 O O . ASN A 1 139 ? 33.677 20.343 13.558 1.00 28.73 136 ASN A O 1
ATOM 955 N N . GLU A 1 140 ? 34.863 22.178 14.132 1.00 28.94 137 GLU A N 1
ATOM 956 C CA . GLU A 1 140 ? 33.661 22.989 14.279 1.00 28.90 137 GLU A CA 1
ATOM 957 C C . GLU A 1 140 ? 32.992 23.210 12.931 1.00 28.80 137 GLU A C 1
ATOM 958 O O . GLU A 1 140 ? 31.769 23.132 12.811 1.00 27.75 137 GLU A O 1
ATOM 964 N N . ILE A 1 141 ? 33.782 23.510 11.897 1.00 26.47 138 ILE A N 1
ATOM 965 C CA . ILE A 1 141 ? 33.206 23.694 10.569 1.00 26.39 138 ILE A CA 1
ATOM 966 C C . ILE A 1 141 ? 32.568 22.402 10.082 1.00 25.80 138 ILE A C 1
ATOM 967 O O . ILE A 1 141 ? 31.423 22.404 9.600 1.00 24.03 138 ILE A O 1
ATOM 972 N N . PHE A 1 142 ? 33.271 21.265 10.221 1.00 24.65 139 PHE A N 1
ATOM 973 C CA . PHE A 1 142 ? 32.662 20.025 9.740 1.00 24.50 139 PHE A CA 1
ATOM 974 C C . PHE A 1 142 ? 31.488 19.572 10.605 1.00 26.25 139 PHE A C 1
ATOM 975 O O . PHE A 1 142 ? 30.604 18.866 10.102 1.00 24.47 139 PHE A O 1
ATOM 983 N N . ASP A 1 143 ? 31.447 19.938 11.884 1.00 24.86 140 ASP A N 1
ATOM 984 C CA . ASP A 1 143 ? 30.215 19.731 12.647 1.00 27.56 140 ASP A CA 1
ATOM 985 C C . ASP A 1 143 ? 29.031 20.413 11.964 1.00 27.64 140 ASP A C 1
ATOM 986 O O . ASP A 1 143 ? 27.956 19.821 11.830 1.00 25.52 140 ASP A O 1
ATOM 991 N N . GLY A 1 144 ? 29.219 21.645 11.492 1.00 25.47 141 GLY A N 1
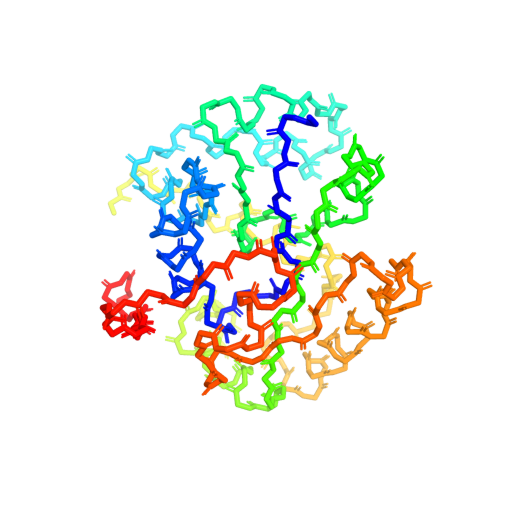ATOM 992 C CA . GLY A 1 144 ? 28.156 22.317 10.769 1.00 26.32 141 GLY A CA 1
ATOM 993 C C . GLY A 1 144 ? 27.810 21.596 9.481 1.00 25.39 141 GLY A C 1
ATOM 994 O O . GLY A 1 144 ? 26.644 21.518 9.098 1.00 25.33 141 GLY A O 1
ATOM 995 N N . VAL A 1 145 ? 28.824 21.069 8.794 1.00 22.18 142 VAL A N 1
ATOM 996 C CA . VAL A 1 145 ? 28.607 20.315 7.560 1.00 22.35 142 VAL A CA 1
ATOM 997 C C . VAL A 1 145 ? 27.761 19.070 7.848 1.00 23.88 142 VAL A C 1
ATOM 998 O O . VAL A 1 145 ? 26.714 18.841 7.225 1.00 24.29 142 VAL A O 1
ATOM 1002 N N . PHE A 1 146 ? 28.175 18.275 8.832 1.00 23.16 143 PHE A N 1
ATOM 1003 C CA . PHE A 1 146 ? 27.458 17.030 9.109 1.00 23.84 143 PHE A CA 1
ATOM 1004 C C . PHE A 1 146 ? 26.043 17.319 9.575 1.00 26.27 143 PHE A C 1
ATOM 1005 O O . PHE A 1 146 ? 25.109 16.585 9.228 1.00 25.58 143 PHE A O 1
ATOM 1013 N N . ARG A 1 147 ? 25.862 18.376 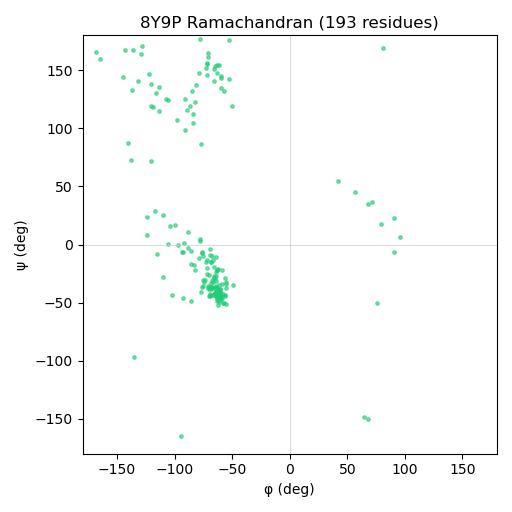10.371 1.00 24.71 144 ARG A N 1
ATOM 1014 C CA . ARG A 1 147 ? 24.537 18.591 10.939 1.00 26.27 144 ARG A CA 1
ATOM 1015 C C . ARG A 1 147 ? 23.544 19.167 9.928 1.00 26.02 144 ARG A C 1
ATOM 1016 O O . ARG A 1 147 ? 22.356 19.256 10.254 1.00 26.27 144 ARG A O 1
ATOM 1024 N N . ARG A 1 148 ? 23.987 19.535 8.713 1.00 24.78 145 ARG A N 1
ATOM 1025 C CA . ARG A 1 148 ? 23.021 19.793 7.646 1.00 25.11 145 ARG A CA 1
ATOM 1026 C C . ARG A 1 148 ? 22.216 18.530 7.317 1.00 25.46 145 ARG A C 1
ATOM 1027 O O . ARG A 1 148 ? 21.089 18.634 6.805 1.00 27.86 145 ARG A O 1
ATOM 1035 N N . HIS A 1 149 ? 22.740 17.349 7.663 1.00 24.25 146 HIS A N 1
ATOM 1036 C CA . HIS A 1 149 ? 21.995 16.090 7.533 1.00 24.30 146 HIS A CA 1
ATOM 1037 C C . HIS A 1 149 ? 21.436 15.572 8.851 1.00 26.04 146 HIS A C 1
ATOM 1038 O O . HIS A 1 149 ? 20.286 15.115 8.901 1.00 28.91 146 HIS A O 1
ATOM 1045 N N . PHE A 1 150 ? 22.233 15.615 9.918 1.00 25.40 147 PHE A N 1
ATOM 1046 C CA . PHE A 1 150 ? 21.868 15.059 11.216 1.00 27.70 147 PHE A CA 1
ATOM 1047 C C . PHE A 1 150 ? 21.067 16.003 12.105 1.00 29.46 147 PHE A C 1
ATOM 1048 O O . PHE A 1 150 ? 20.485 15.547 13.105 1.00 30.14 147 PHE A O 1
ATOM 1056 N N . GLY A 1 151 ? 21.064 17.297 11.805 1.00 28.97 148 GLY A N 1
ATOM 1057 C CA . GLY A 1 151 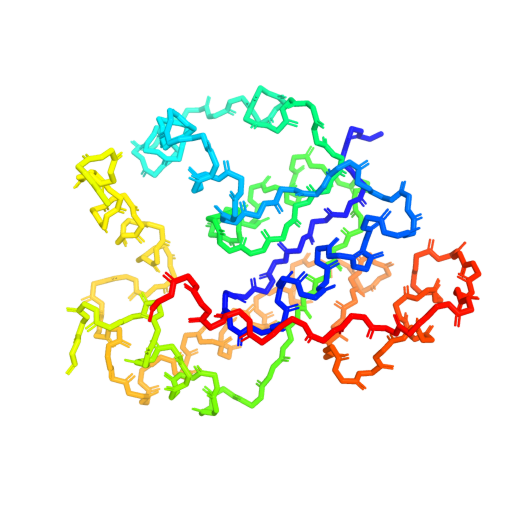? 20.412 18.200 12.724 1.00 29.88 148 GLY A CA 1
ATOM 1058 C C . GLY A 1 151 ? 21.131 18.218 14.060 1.00 33.12 148 GLY A C 1
ATOM 1059 O O . GLY A 1 151 ? 22.341 18.022 14.134 1.00 32.65 148 GLY A O 1
ATOM 1060 N N . ASP A 1 152 ? 20.375 18.440 15.141 1.00 32.59 149 ASP A N 1
ATOM 1061 C CA . ASP A 1 152 ? 20.922 18.365 16.496 1.00 35.94 149 ASP A CA 1
ATOM 1062 C C . ASP A 1 152 ? 20.853 16.954 17.079 1.00 35.72 149 ASP A C 1
ATOM 1063 O O . ASP A 1 152 ? 21.117 16.767 18.272 1.00 37.90 149 ASP A O 1
ATOM 1068 N N . GLY A 1 153 ? 20.537 15.955 16.261 1.00 34.82 150 GLY A N 1
ATOM 1069 C CA . GLY A 1 153 ? 20.422 14.596 16.737 1.00 34.64 150 GLY A CA 1
ATOM 1070 C C . GLY A 1 153 ? 21.768 13.937 16.940 1.00 35.18 150 GLY A C 1
ATOM 1071 O O . GLY A 1 153 ? 22.831 14.472 16.588 1.00 35.06 150 GLY A O 1
ATOM 1072 N N . PRO A 1 154 ? 21.727 12.705 17.450 1.00 34.41 151 PRO A N 1
ATOM 1073 C CA . PRO A 1 154 ? 22.964 12.038 17.894 1.00 34.15 151 PRO A CA 1
ATOM 1074 C C . PRO A 1 154 ? 23.710 11.350 16.759 1.00 35.33 151 PRO A C 1
ATOM 1075 O O . PRO A 1 154 ? 23.351 10.248 16.324 1.00 34.40 151 PRO A O 1
ATOM 1079 N N . ILE A 1 155 ? 24.796 11.978 16.330 1.00 34.10 152 ILE A N 1
ATOM 1080 C CA . ILE A 1 155 ? 25.583 11.453 15.220 1.00 31.60 152 ILE A CA 1
ATOM 1081 C C . ILE A 1 155 ? 26.145 10.085 15.554 1.00 32.91 152 ILE A C 1
ATOM 1082 O O . ILE A 1 155 ? 26.245 9.213 14.680 1.00 31.78 152 ILE A O 1
ATOM 1087 N N . GLN A 1 156 ? 26.495 9.864 16.817 1.00 32.19 153 GLN A N 1
ATOM 1088 C CA . GLN A 1 156 ? 27.091 8.619 17.284 1.00 34.93 153 GLN A CA 1
ATOM 1089 C C . GLN A 1 156 ? 26.086 7.478 17.413 1.00 34.55 153 GLN A C 1
ATOM 1090 O O . GLN A 1 156 ? 26.487 6.333 17.690 1.00 34.51 153 GLN A O 1
ATOM 1096 N N . ASP A 1 157 ? 24.785 7.750 17.296 1.00 32.92 154 ASP A N 1
ATOM 1097 C CA . ASP A 1 157 ? 23.787 6.716 17.529 1.00 32.94 154 ASP A CA 1
ATOM 1098 C C . ASP A 1 157 ? 23.538 5.942 16.237 1.00 32.75 154 ASP A C 1
ATOM 1099 O O . ASP A 1 157 ? 23.132 6.525 15.225 1.00 31.65 154 ASP A O 1
ATOM 1104 N N . GLU A 1 158 ? 23.801 4.631 16.258 1.00 32.94 155 GLU A N 1
ATOM 1105 C CA . GLU A 1 158 ? 23.762 3.889 14.992 1.00 32.63 155 GLU A CA 1
ATOM 1106 C C . GLU A 1 158 ? 22.361 3.882 14.379 1.00 32.31 155 GLU A C 1
ATOM 1107 O O . GLU A 1 158 ? 22.213 4.090 13.166 1.00 31.44 155 GLU A O 1
ATOM 1113 N N . LYS A 1 159 ? 21.322 3.654 15.189 1.00 31.01 156 LYS A N 1
ATOM 1114 C CA . LYS A 1 159 ? 19.965 3.632 14.645 1.00 34.09 156 LYS A CA 1
ATOM 1115 C C . LYS A 1 159 ? 19.592 4.966 14.005 1.00 32.91 156 LYS A C 1
ATOM 1116 O O . LYS A 1 159 ? 19.107 5.013 12.870 1.00 31.70 156 LYS A O 1
ATOM 1122 N N . TYR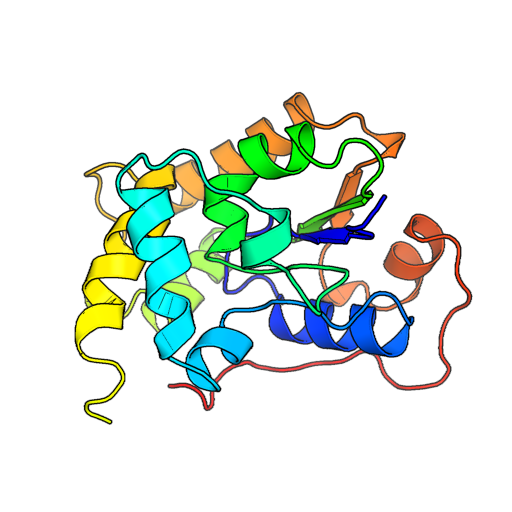 A 1 160 ? 19.847 6.071 14.703 1.00 31.83 157 TYR A N 1
ATOM 1123 C CA . TYR A 1 160 ? 19.580 7.385 14.125 1.00 31.97 157 TYR A CA 1
ATOM 1124 C C . TYR A 1 160 ? 20.383 7.644 12.859 1.00 30.24 157 TYR A C 1
ATOM 1125 O O . TYR A 1 160 ? 19.850 8.175 11.875 1.00 29.03 157 TYR A O 1
ATOM 1134 N N . ALA A 1 161 ? 21.670 7.316 12.872 1.00 29.00 158 ALA A N 1
ATOM 1135 C CA . ALA A 1 161 ? 22.497 7.665 11.718 1.00 26.93 158 ALA A CA 1
ATOM 1136 C C . ALA A 1 161 ? 22.100 6.853 10.495 1.00 27.31 158 ALA A C 1
ATOM 1137 O O . ALA A 1 161 ? 22.141 7.365 9.369 1.00 26.18 158 ALA A O 1
ATOM 1139 N N . VAL A 1 162 ? 21.726 5.585 10.697 1.00 29.16 159 VAL A N 1
ATOM 1140 C CA . VAL A 1 162 ? 21.229 4.774 9.589 1.00 27.65 159 VAL A CA 1
ATOM 1141 C C . VAL A 1 162 ? 19.976 5.396 8.983 1.00 27.73 159 VAL A C 1
ATOM 1142 O O . VAL A 1 162 ? 19.838 5.468 7.760 1.00 27.36 159 VAL A O 1
ATOM 1146 N N . GLU A 1 163 ? 19.071 5.907 9.825 1.00 27.70 160 GLU A N 1
ATOM 1147 C CA . GLU A 1 163 ? 17.873 6.576 9.309 1.00 30.28 160 GLU A CA 1
ATOM 1148 C C . GLU A 1 163 ? 18.245 7.788 8.470 1.00 27.45 160 GLU A C 1
ATOM 1149 O O . GLU A 1 163 ? 17.684 7.989 7.386 1.00 27.43 160 GLU A O 1
ATOM 1155 N N . VAL A 1 164 ? 19.219 8.589 8.939 1.00 26.49 161 VAL A N 1
ATOM 1156 C CA . VAL A 1 164 ? 19.674 9.750 8.170 1.00 27.19 161 VAL A CA 1
ATOM 1157 C C . VAL A 1 164 ? 20.261 9.310 6.836 1.00 25.10 161 VAL A C 1
ATOM 1158 O O . VAL A 1 164 ? 20.039 9.952 5.797 1.00 22.92 161 VAL A O 1
ATOM 1162 N N . PHE A 1 165 ? 21.070 8.245 6.858 1.00 24.14 162 PHE A N 1
ATOM 1163 C CA . PHE A 1 165 ? 21.721 7.776 5.633 1.00 21.79 162 PHE A CA 1
ATOM 1164 C C . PHE A 1 165 ? 20.675 7.326 4.628 1.00 24.42 162 PHE A C 1
ATOM 1165 O O . PHE A 1 165 ? 20.749 7.688 3.445 1.00 23.53 162 PHE A O 1
ATOM 1173 N N . GLU A 1 166 ? 19.665 6.572 5.099 1.00 23.85 163 GLU A N 1
ATOM 1174 C CA . GLU A 1 166 ? 18.658 6.030 4.197 1.00 25.59 163 GLU A CA 1
ATOM 1175 C C . GLU A 1 166 ? 17.754 7.138 3.658 1.00 28.27 163 GLU A C 1
ATOM 1176 O O . GLU A 1 166 ? 17.376 7.109 2.477 1.00 27.32 163 GLU A O 1
ATOM 1182 N N . LYS A 1 167 ? 17.442 8.141 4.502 1.00 25.95 164 LYS A N 1
ATOM 1183 C CA . LYS A 1 167 ? 16.677 9.295 4.039 1.00 28.15 164 LYS A CA 1
ATOM 1184 C C . LYS A 1 167 ? 17.411 10.025 2.928 1.00 25.90 164 LYS A C 1
ATOM 1185 O O . LYS A 1 167 ? 16.808 10.424 1.918 1.00 27.40 164 LYS A O 1
ATOM 1191 N N . HIS A 1 168 ? 18.724 10.182 3.076 1.00 24.27 165 HIS A N 1
ATOM 1192 C CA . HIS A 1 168 ? 19.468 10.918 2.066 1.00 24.73 165 HIS A CA 1
ATOM 1193 C C . HIS A 1 168 ? 19.433 10.171 0.733 1.00 24.46 165 HIS A C 1
ATOM 1194 O O . HIS A 1 168 ? 19.271 10.779 -0.327 1.00 23.53 165 HIS A O 1
ATOM 1201 N N . VAL A 1 169 ? 19.577 8.848 0.764 1.00 22.93 166 VAL A N 1
ATOM 1202 C CA . VAL A 1 169 ? 19.492 8.074 -0.472 1.00 25.28 166 VAL A CA 1
ATOM 1203 C C . VAL A 1 169 ? 18.139 8.285 -1.146 1.00 27.97 166 VAL A C 1
ATOM 1204 O O . VAL A 1 169 ? 18.061 8.531 -2.356 1.00 27.79 166 VAL A O 1
ATOM 1208 N N . ARG A 1 170 ? 17.046 8.215 -0.367 1.00 25.13 167 ARG A N 1
ATOM 1209 C CA . ARG A 1 170 ? 15.723 8.440 -0.931 1.00 28.59 167 ARG A CA 1
ATOM 1210 C C . ARG A 1 170 ? 15.606 9.855 -1.480 1.00 29.30 167 ARG A C 1
ATOM 1211 O O . ARG A 1 170 ? 15.043 10.066 -2.560 1.00 30.36 167 ARG A O 1
ATOM 1219 N N . ASP A 1 171 ? 16.114 10.834 -0.735 1.00 26.70 168 ASP A N 1
ATOM 1220 C CA . ASP A 1 171 ? 15.977 12.228 -1.162 1.00 27.25 168 ASP A CA 1
ATOM 1221 C C . ASP A 1 171 ? 16.659 12.435 -2.502 1.00 26.33 168 ASP A C 1
ATOM 1222 O O . ASP A 1 171 ? 16.100 13.061 -3.413 1.00 27.21 168 ASP A O 1
ATOM 1227 N N . VAL A 1 172 ? 17.887 11.918 -2.638 1.00 23.36 169 VAL A N 1
ATOM 1228 C CA . VAL A 1 172 ? 18.611 12.092 -3.895 1.00 24.19 169 VAL A CA 1
ATOM 1229 C C . VAL A 1 172 ? 17.871 11.410 -5.039 1.00 27.02 169 VAL A C 1
ATOM 1230 O O . VAL A 1 172 ? 17.722 11.979 -6.132 1.00 26.03 169 VAL A O 1
ATOM 1234 N N . GLN A 1 173 ? 17.394 10.173 -4.817 1.00 26.82 170 GLN A N 1
ATOM 1235 C CA . GLN A 1 173 ? 16.704 9.482 -5.895 1.00 28.18 170 GLN A CA 1
ATOM 1236 C C . GLN A 1 173 ? 15.407 10.187 -6.279 1.00 30.59 170 GLN A C 1
ATOM 1237 O O . GLN A 1 173 ? 14.980 10.096 -7.435 1.00 32.66 170 GLN A O 1
ATOM 1243 N N . GLU A 1 174 ? 14.765 10.891 -5.338 1.00 29.25 171 GLU A N 1
ATOM 1244 C CA . GLU A 1 174 ? 13.517 11.592 -5.635 1.00 32.02 171 GLU A CA 1
ATOM 1245 C C . GLU A 1 174 ? 13.744 12.961 -6.289 1.00 31.93 171 GLU A C 1
ATOM 1246 O O . GLU A 1 174 ? 12.866 13.438 -7.020 1.00 34.67 171 GLU A O 1
ATOM 1252 N N . CYS A 1 175 ? 14.926 13.554 -6.115 1.00 30.67 172 CYS A N 1
ATOM 1253 C CA . CYS A 1 175 ? 15.254 14.888 -6.614 1.00 31.11 172 CYS A CA 1
ATOM 1254 C C . CYS A 1 175 ? 15.911 14.868 -7.990 1.00 31.92 172 CYS A C 1
ATOM 1255 O O . CYS A 1 175 ? 15.516 15.638 -8.870 1.00 34.91 172 CYS A O 1
ATOM 1258 N N . VAL A 1 176 ? 16.895 13.990 -8.203 1.00 27.76 173 VAL A N 1
ATOM 1259 C CA . VAL A 1 176 ? 17.681 13.983 -9.441 1.00 30.01 173 VAL A CA 1
ATOM 1260 C C . VAL A 1 176 ? 17.060 13.052 -10.477 1.00 31.82 173 VAL A C 1
ATOM 1261 O O . VAL A 1 176 ? 16.883 11.862 -10.191 1.00 33.01 173 VAL A O 1
ATOM 1265 N N . PRO A 1 177 ? 16.764 13.521 -11.696 1.00 34.37 174 PRO A N 1
ATOM 1266 C CA . PRO A 1 177 ? 16.257 12.612 -12.743 1.00 35.31 174 PRO A CA 1
ATOM 1267 C C . PRO A 1 177 ? 17.165 11.403 -12.931 1.00 35.24 174 PRO A C 1
ATOM 1268 O O . PRO A 1 177 ? 18.398 11.509 -12.882 1.00 32.15 174 PRO A O 1
ATOM 1272 N N . ALA A 1 178 ? 16.532 10.247 -13.175 1.00 35.20 175 ALA A N 1
ATOM 1273 C CA . ALA A 1 178 ? 17.268 8.995 -13.247 1.00 34.84 175 ALA A CA 1
ATOM 1274 C C . ALA A 1 178 ? 18.344 9.023 -14.326 1.00 35.92 175 ALA A C 1
ATOM 1275 O O . ALA A 1 178 ? 19.407 8.421 -14.151 1.00 35.24 175 ALA A O 1
ATOM 1277 N N . GLU A 1 179 ? 18.114 9.719 -15.438 1.00 34.25 176 GLU A N 1
ATOM 1278 C CA . GLU A 1 179 ? 19.120 9.689 -16.495 1.00 37.41 176 GLU A CA 1
ATOM 1279 C C . GLU A 1 179 ? 20.373 10.481 -16.134 1.00 34.45 176 GLU A C 1
ATOM 1280 O O . GLU A 1 179 ? 21.401 10.356 -16.807 1.00 34.92 176 GLU A O 1
ATOM 1286 N N . ARG A 1 180 ? 20.310 11.299 -15.098 1.00 32.11 177 ARG A N 1
ATOM 1287 C CA . ARG A 1 180 ? 21.434 12.106 -14.673 1.00 29.40 177 ARG A CA 1
ATOM 1288 C C . ARG A 1 180 ? 22.065 11.561 -13.402 1.00 27.64 177 ARG A C 1
ATOM 1289 O O . ARG A 1 180 ? 23.046 12.132 -12.904 1.00 25.24 177 ARG A O 1
ATOM 1297 N N . LEU A 1 181 ? 21.535 10.466 -12.867 1.00 27.81 178 LEU A N 1
ATOM 1298 C CA . LEU A 1 181 ? 21.962 9.941 -11.570 1.00 25.31 178 LEU A CA 1
ATOM 1299 C C . LEU A 1 181 ? 22.499 8.524 -11.723 1.00 26.12 178 LEU A C 1
ATOM 1300 O O . LEU A 1 181 ? 21.900 7.694 -12.420 1.00 27.42 178 LEU A O 1
ATOM 1305 N N . LEU A 1 182 ? 23.599 8.248 -11.029 1.00 22.98 179 LEU A N 1
ATOM 1306 C CA . LEU A 1 182 ? 24.130 6.891 -10.884 1.00 23.67 179 LEU A CA 1
ATOM 1307 C C . LEU A 1 182 ? 24.166 6.555 -9.405 1.00 23.05 179 LEU A C 1
ATOM 1308 O O . LEU A 1 182 ? 24.815 7.276 -8.635 1.00 22.38 179 LEU A O 1
ATOM 1313 N N . VAL A 1 183 ? 23.421 5.512 -9.007 1.00 23.62 180 VAL A N 1
ATOM 1314 C CA . VAL A 1 183 ? 23.526 4.948 -7.672 1.00 23.95 180 VAL A CA 1
ATOM 1315 C C . VAL A 1 183 ? 24.608 3.887 -7.758 1.00 24.63 180 VAL A C 1
ATOM 1316 O O . VAL A 1 183 ? 24.488 2.931 -8.542 1.00 25.99 180 VAL A O 1
ATOM 1320 N N . TYR A 1 184 ? 25.709 4.107 -7.041 1.00 22.22 181 TYR A N 1
ATOM 1321 C CA . TYR A 1 184 ? 26.955 3.416 -7.339 1.00 23.85 181 TYR A CA 1
ATOM 1322 C C . TYR A 1 184 ? 27.556 2.851 -6.069 1.00 23.03 181 TYR A C 1
ATOM 1323 O O . TYR A 1 184 ? 27.511 3.493 -5.029 1.00 21.08 181 TYR A O 1
ATOM 1332 N N . ARG A 1 185 ? 28.116 1.648 -6.133 1.00 23.79 182 ARG A N 1
ATOM 1333 C CA . ARG A 1 185 ? 28.985 1.147 -5.084 1.00 23.22 182 ARG A CA 1
ATOM 1334 C C . ARG A 1 185 ? 30.368 1.027 -5.694 1.00 23.21 182 ARG A C 1
ATOM 1335 O O . ARG A 1 185 ? 30.509 0.486 -6.803 1.00 24.19 182 ARG A O 1
ATOM 1343 N N . VAL A 1 186 ? 31.391 1.483 -4.963 1.00 21.22 183 VAL A N 1
ATOM 1344 C CA . VAL A 1 186 ? 32.732 1.427 -5.547 1.00 20.82 183 VAL A CA 1
ATOM 1345 C C . VAL A 1 186 ? 33.179 0.002 -5.792 1.00 24.75 183 VAL A C 1
ATOM 1346 O O . VAL A 1 186 ? 34.048 -0.209 -6.636 1.00 25.44 183 VAL A O 1
ATOM 1350 N N . SER A 1 187 ? 32.629 -0.983 -5.071 1.00 25.26 184 SER A N 1
ATOM 1351 C CA . SER A 1 187 ? 33.016 -2.349 -5.403 1.00 26.57 184 SER A CA 1
ATOM 1352 C C . SER A 1 187 ? 32.598 -2.769 -6.813 1.00 27.39 184 SER A C 1
ATOM 1353 O O . SER A 1 187 ? 33.081 -3.805 -7.289 1.00 28.57 184 SER A O 1
ATOM 1356 N N . GLU A 1 188 ? 31.759 -1.990 -7.504 1.00 24.47 185 GLU A N 1
ATOM 1357 C CA . GLU A 1 188 ? 31.424 -2.271 -8.896 1.00 26.62 185 GLU A CA 1
ATOM 1358 C C . GLU A 1 188 ? 32.577 -1.99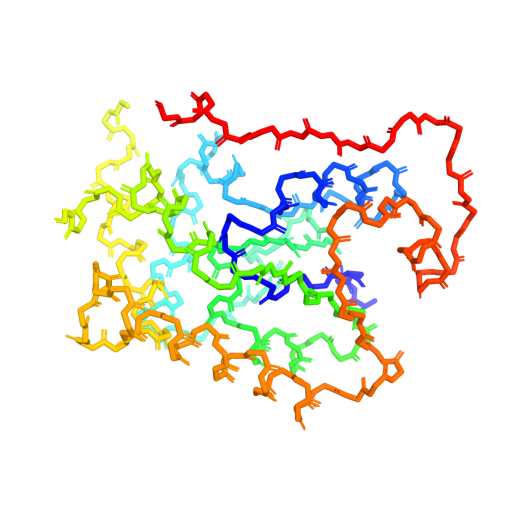1 -9.844 1.00 27.27 185 GLU A C 1
ATOM 1359 O O . GLU A 1 188 ? 32.593 -2.531 -10.957 1.00 29.11 185 GLU A O 1
ATOM 1365 N N . GLY A 1 189 ? 33.487 -1.099 -9.454 1.00 27.12 186 GLY A N 1
ATOM 1366 C CA . GLY A 1 189 ? 34.644 -0.796 -10.283 1.00 27.32 186 GLY A CA 1
ATOM 1367 C C . GLY A 1 189 ? 34.247 -0.077 -11.564 1.00 27.22 186 GLY A C 1
ATOM 1368 O O . GLY A 1 189 ? 33.279 0.702 -11.609 1.00 27.07 186 GLY A O 1
ATOM 1369 N N . TRP A 1 190 ? 35.048 -0.295 -12.627 1.00 26.75 187 TRP A N 1
ATOM 1370 C CA . TRP A 1 190 ? 34.938 0.551 -13.809 1.00 29.01 187 TRP A CA 1
ATOM 1371 C C . TRP A 1 190 ? 33.663 0.403 -14.627 1.00 29.75 187 TRP A C 1
ATOM 1372 O O . TRP A 1 190 ? 33.142 1.420 -15.089 1.00 30.61 187 TRP A O 1
ATOM 1383 N N . PRO A 1 191 ? 33.144 -0.809 -14.880 1.00 30.76 188 PRO A N 1
ATOM 1384 C CA . PRO A 1 191 ? 32.159 -0.930 -15.977 1.00 32.93 188 PRO A CA 1
ATOM 1385 C C . PRO A 1 191 ? 30.927 -0.036 -15.813 1.00 32.12 188 PRO A C 1
ATOM 1386 O O . PRO A 1 191 ? 30.585 0.699 -16.759 1.00 33.26 188 PRO A O 1
ATOM 1390 N N . THR A 1 192 ? 30.263 -0.049 -14.655 1.00 30.06 189 THR A N 1
ATOM 1391 C CA . THR A 1 192 ? 29.039 0.747 -14.525 1.00 30.06 189 THR A CA 1
ATOM 1392 C C . THR A 1 192 ? 29.351 2.242 -14.486 1.00 29.89 189 THR A C 1
ATOM 1393 O O . THR A 1 192 ? 28.576 3.059 -15.006 1.00 30.14 189 THR A O 1
ATOM 1397 N N . LEU A 1 193 ? 30.456 2.610 -13.839 1.00 27.37 190 LEU A N 1
ATOM 1398 C CA . LEU A 1 193 ? 30.866 4.014 -13.795 1.00 26.11 190 LEU A CA 1
ATOM 1399 C C . LEU A 1 193 ? 31.132 4.546 -15.199 1.00 29.48 190 LEU A C 1
ATOM 1400 O O . LEU A 1 193 ? 30.639 5.620 -15.576 1.00 29.25 190 LEU A O 1
ATOM 1405 N N . CYS A 1 194 ? 31.920 3.810 -15.989 1.00 28.45 191 CYS A N 1
ATOM 1406 C CA . CYS A 1 194 ? 32.308 4.274 -17.314 1.00 30.25 191 CYS A CA 1
ATOM 1407 C C . CYS A 1 194 ? 31.120 4.300 -18.266 1.00 32.24 191 CYS A C 1
ATOM 1408 O O . CYS A 1 194 ? 31.017 5.198 -19.105 1.00 34.65 191 CYS A O 1
ATOM 1411 N N . LYS A 1 195 ? 30.227 3.318 -18.174 1.00 31.91 192 LYS A N 1
ATOM 1412 C CA . LYS A 1 195 ? 29.029 3.354 -19.012 1.00 33.68 192 LYS A CA 1
ATOM 1413 C C . LYS A 1 195 ? 28.208 4.603 -18.705 1.00 33.82 192 LYS A C 1
ATOM 1414 O O . LYS A 1 195 ? 27.749 5.309 -19.613 1.00 34.30 192 LYS A O 1
ATOM 1420 N N . PHE A 1 196 ? 28.047 4.914 -17.415 1.00 32.89 193 PHE A N 1
ATOM 1421 C CA . PHE A 1 196 ? 27.289 6.097 -17.027 1.00 31.26 193 PHE A CA 1
ATOM 1422 C C . PHE A 1 196 ? 27.915 7.370 -17.572 1.00 32.19 193 PHE A C 1
ATOM 1423 O O . PHE A 1 196 ? 27.202 8.281 -18.017 1.00 31.38 193 PHE A O 1
ATOM 1431 N N . LEU A 1 197 ? 29.236 7.473 -17.519 1.00 30.96 194 LEU A N 1
ATOM 1432 C CA . LEU A 1 197 ? 29.892 8.691 -17.953 1.00 30.48 194 LEU A CA 1
ATOM 1433 C C . LEU A 1 197 ? 30.159 8.705 -19.453 1.00 34.52 194 LEU A C 1
ATOM 1434 O O . LEU A 1 197 ? 30.644 9.717 -19.978 1.00 36.01 194 LEU A O 1
ATOM 1439 N N . GLY A 1 198 ? 29.881 7.606 -20.147 1.00 32.73 195 GLY A N 1
ATOM 1440 C CA . GLY A 1 198 ? 30.100 7.560 -21.584 1.00 34.61 195 GLY A CA 1
ATOM 1441 C C . GLY A 1 198 ? 31.557 7.528 -22.001 1.00 37.96 195 GLY A C 1
ATOM 1442 O O . GLY A 1 198 ? 31.910 8.098 -23.042 1.00 40.88 195 GLY A O 1
ATOM 1443 N N . VAL A 1 199 ? 32.420 6.845 -21.247 1.00 36.68 196 VAL A N 1
ATOM 1444 C CA . VAL A 1 199 ? 33.835 6.769 -21.593 1.00 36.31 196 VAL A CA 1
ATOM 1445 C C . VAL A 1 199 ? 34.258 5.310 -21.580 1.00 36.84 196 VAL A C 1
ATOM 1446 O O . VAL A 1 199 ? 33.563 4.446 -21.043 1.00 37.36 196 VAL A O 1
ATOM 1450 N N . GLY A 1 200 ? 35.414 5.041 -22.192 1.00 37.04 197 GLY A N 1
ATOM 1451 C CA . GLY A 1 200 ? 35.939 3.691 -22.214 1.00 36.92 197 GLY A CA 1
ATOM 1452 C C . GLY A 1 200 ? 36.451 3.242 -20.858 1.00 37.12 197 GLY A C 1
ATOM 1453 O O . GLY A 1 200 ? 36.738 4.043 -19.971 1.00 37.27 197 GLY A O 1
ATOM 1454 N N . VAL A 1 201 ? 36.588 1.928 -20.711 1.00 35.80 198 VAL A N 1
ATOM 1455 C CA . VAL A 1 201 ? 37.118 1.306 -19.497 1.00 35.74 198 VAL A CA 1
ATOM 1456 C C . VAL A 1 201 ? 38.646 1.321 -19.511 1.00 36.60 198 VAL A C 1
ATOM 1457 O O . VAL A 1 201 ? 39.270 0.755 -20.430 1.00 36.41 198 VAL A O 1
ATOM 1461 N N . PRO A 1 202 ? 39.271 1.926 -18.502 1.00 35.66 199 PRO A N 1
ATOM 1462 C CA . PRO A 1 202 ? 40.734 1.957 -18.408 1.00 38.33 199 PRO A CA 1
ATOM 1463 C C . PRO A 1 202 ? 41.319 0.574 -18.212 1.00 41.78 199 PRO A C 1
ATOM 1464 O O . PRO A 1 202 ? 40.690 -0.311 -17.622 1.00 42.27 199 PRO A O 1
ATOM 1468 N N . ILE A 1 203 ? 42.573 0.428 -18.648 1.00 44.57 200 ILE A N 1
ATOM 1469 C CA . ILE A 1 203 ? 43.347 -0.781 -18.391 1.00 48.78 200 ILE A CA 1
ATOM 1470 C C . ILE A 1 203 ? 43.788 -0.850 -16.930 1.00 47.29 200 ILE A C 1
ATOM 1471 O O . ILE A 1 203 ? 43.910 -1.949 -16.371 1.00 48.75 200 ILE A O 1
ATOM 1476 N N . VAL A 1 204 ? 44.015 0.305 -16.285 1.00 44.59 201 VAL A N 1
ATOM 1477 C CA . VAL A 1 204 ? 44.616 0.322 -14.955 1.00 41.99 201 VAL A CA 1
ATOM 1478 C C . VAL A 1 204 ? 43.606 -0.182 -13.934 1.00 39.86 201 VAL A C 1
ATOM 1479 O O . VAL A 1 204 ? 42.399 -0.152 -14.162 1.00 39.15 201 VAL A O 1
ATOM 1483 N N . ALA A 1 205 ? 44.117 -0.700 -12.826 1.00 38.29 202 ALA A N 1
ATOM 1484 C CA . ALA A 1 205 ? 43.254 -1.219 -11.780 1.00 36.39 202 ALA A CA 1
ATOM 1485 C C . ALA A 1 205 ? 42.337 -0.122 -11.253 1.00 35.87 202 ALA A C 1
ATOM 1486 O O . ALA A 1 205 ? 42.734 1.039 -11.135 1.00 34.32 202 ALA A O 1
ATOM 1488 N N . PHE A 1 206 ? 41.108 -0.491 -10.923 1.00 32.99 203 PHE A N 1
ATOM 1489 C CA . PHE A 1 206 ? 40.228 0.474 -10.271 1.00 30.14 203 PHE A CA 1
ATOM 1490 C C . PHE A 1 206 ? 40.787 0.828 -8.892 1.00 30.15 203 PHE A C 1
ATOM 1491 O O . PHE A 1 206 ? 41.287 -0.046 -8.185 1.00 30.69 203 PHE A O 1
ATOM 1499 N N . PRO A 1 207 ? 40.717 2.099 -8.479 1.00 27.32 204 PRO A N 1
ATOM 1500 C CA . PRO A 1 207 ? 41.351 2.495 -7.213 1.00 27.65 204 PRO A CA 1
ATOM 1501 C C . PRO A 1 207 ? 40.731 1.798 -6.023 1.00 28.41 204 PRO A C 1
ATOM 1502 O O . PRO A 1 207 ? 39.519 1.560 -5.974 1.00 25.80 204 PRO A O 1
ATOM 1506 N N . HIS A 1 208 ? 41.566 1.546 -5.020 1.00 28.34 205 HIS A N 1
ATOM 1507 C CA . HIS A 1 208 ? 41.076 1.008 -3.738 1.00 28.50 205 HIS A CA 1
ATOM 1508 C C . HIS A 1 208 ? 41.814 1.753 -2.630 1.00 29.28 205 HIS A C 1
ATOM 1509 O O . HIS A 1 208 ? 42.713 1.205 -2.003 1.00 32.67 205 HIS A O 1
ATOM 1516 N N . ASP A 1 209 ? 41.440 3.013 -2.434 1.00 29.61 206 ASP A N 1
ATOM 1517 C CA . ASP A 1 209 ? 42.008 3.864 -1.387 1.00 31.42 206 ASP A CA 1
ATOM 1518 C C . ASP A 1 209 ? 41.254 3.584 -0.090 1.00 33.48 206 ASP A C 1
ATOM 1519 O O . ASP A 1 209 ? 40.064 3.902 0.025 1.00 30.03 206 ASP A O 1
ATOM 1524 N N . ASN A 1 210 ? 41.941 2.984 0.891 1.00 33.80 207 ASN A N 1
ATOM 1525 C CA . ASN A 1 210 ? 41.264 2.639 2.145 1.00 37.04 207 ASN A CA 1
ATOM 1526 C C . ASN A 1 210 ? 40.967 3.864 2.998 1.00 40.32 207 ASN A C 1
ATOM 1527 O O . ASN A 1 210 ? 40.161 3.768 3.940 1.00 38.37 207 ASN A O 1
ATOM 1532 N N . ASP A 1 211 ? 41.596 5.005 2.685 1.00 39.55 208 ASP A N 1
ATOM 1533 C CA . ASP A 1 211 ? 41.337 6.298 3.326 1.00 42.99 208 ASP A CA 1
ATOM 1534 C C . ASP A 1 211 ? 41.525 6.209 4.841 1.00 50.68 208 ASP A C 1
ATOM 1535 O O . ASP A 1 211 ? 40.729 6.722 5.632 1.00 47.77 208 ASP A O 1
ATOM 1540 N N . GLN A 1 212 ? 42.608 5.562 5.255 1.00 56.38 209 GLN A N 1
ATOM 1541 C CA . GLN A 1 212 ? 42.831 5.289 6.665 1.00 63.48 209 GLN A CA 1
ATOM 1542 C C . GLN A 1 212 ? 43.970 6.092 7.266 1.00 70.08 209 GLN A C 1
ATOM 1543 O O . GLN A 1 212 ? 43.943 6.377 8.464 1.00 70.37 209 GLN A O 1
ATOM 1549 N N . ASP A 1 213 ? 44.959 6.475 6.461 1.00 72.97 210 ASP A N 1
ATOM 1550 C CA . ASP A 1 213 ? 46.153 7.113 6.992 1.00 77.63 210 ASP A CA 1
ATOM 1551 C C . ASP A 1 213 ? 45.937 8.584 7.319 1.00 76.79 210 ASP A C 1
ATOM 1552 O O . ASP A 1 213 ? 46.785 9.184 7.989 1.00 78.36 210 ASP A O 1
ATOM 1557 N N . ALA A 1 214 ? 44.819 9.171 6.890 1.00 72.46 211 ALA A N 1
ATOM 1558 C CA . ALA A 1 214 ? 44.451 10.511 7.333 1.00 71.81 211 ALA A CA 1
ATOM 1559 C C . ALA A 1 214 ? 44.070 10.495 8.814 1.00 71.23 211 ALA A C 1
ATOM 1560 O O . ALA A 1 214 ? 43.802 11.551 9.404 1.00 71.32 211 ALA A O 1
ATOM 1562 N N . PHE A 1 215 ? 44.049 9.306 9.423 1.00 69.39 212 PHE A N 1
ATOM 1563 C CA . PHE A 1 215 ? 43.651 9.133 10.820 1.00 68.16 212 PHE A CA 1
ATOM 1564 C C . PHE A 1 215 ? 44.762 8.408 11.564 1.00 69.96 212 PHE A C 1
ATOM 1565 O O . PHE A 1 215 ? 44.543 7.376 12.200 1.00 72.74 212 PHE A O 1
#

Organism: NCBI:txid1876

Secondary structure (DSSP, 8-state):
---SEEE-SPTTSSHHHHHHHHHHTT--SEE-HHHHHH-GGGHHHHHHHHTT----HHHHTTT-SEE-STTGGGGHHHHHHH-TTSEEEEE---HHHHHHHHHHTTTGGG--GGGTTHHHHHHHHHHHHHTTS-TT-HHHHHHHHHHHHHHHHHHS-GGGEEEE-GGG-HHHHHHHHT-PPPSSPPP-----TT-

InterPro domains:
  IPR027417 P-loop containing nucleoside triphosphate hydrolase [G3DSA:3.40.50.300] (1-244)
  IPR027417 P-loop containing nucleoside triphosphate hydrolase [SSF52540] (3-214)
  IPR040632 Sulfotransferase, S. mansonii-type [PF17784] (2-212)

Solvent-accessible surface area: 9792 Å² total; per-residue (Å²): 79,70,1,55,1,1,2,0,3,2,3,27,4,22,7,3,5,1,14,42,0,0,67,85,25,49,25,11,74,4,0,7,22,107,23,0,66,128,42,21,80,51,12,60,50,0,98,47,6,51,68,66,55,153,29,84,20,58,126,6,6,53,65,27,91,0,0,1,11,3,1,0,0,5,6,17,122,70,1,12,147,102,2,86,132,0,70,0,0,1,3,15,79,72,30,48,84,0,3,118,8,0,43,164,5,46,0,107,76,39,238,120,232,141,46,70,49,37,103,142,8,8,44,20,0,12,64,103,37,1,34,150,18,59,0,85,59,60,151,65,0,21,84,14,8,74,115,11,27,125,26,0,88,147,53,4,66,88,145,34,21,27,61,0,117,40,108,68,11,16,83,60,0,1,176,35,15,66,50,61,89,29,183,83,90,40,22,156,58,101,44,86,148,67,104

Foldseek 3Di:
DLAAEEEQAEPPQCQVLVCVVCVVQVQWPEAEVVVCVVPVVLLVQLLCVLVPHPHPVCVSQPRIHYYHYPLVSLVVVVVCVVCVNYFYEYRDDDLLVSLVVCCVPVCVVLCPCSCVCVVVSVVSSVCSQQPPDRSNDSVSSSVSNVVSVVVVPVRRPPLRYHHDHCVVFFDVVCVSSVHDGDPDGRDDDVVPVVD

Radius of gyration: 15.85 Å; Cα contacts (8 Å, |Δi|>4): 261; chains: 1; bounding box: 35×36×43 Å